Protein AF-A0A369XIY4-F1 (afdb_monomer_lite)

Secondary structure (DSSP, 8-state):
--PPPP-THHHHHHHHHHHHHHHTT-------S-TTSPSSHHHHHHHHHHHHHHSTT-TT---GGG-EEEE-SBTTTB---SS-HHHHHHHHHHHHHHHH-GGGGGSTTHHHHHHHHHT-GGGGGG--HHHHHHHHHHHHSSS-HHHHHHHHHHHHHH-B-TTT-SBGGG-B-HHHHHHHHHHHHTTPEEEE----

Structure (mmCIF, N/CA/C/O backbone):
data_AF-A0A369XIY4-F1
#
_entry.id   AF-A0A369XIY4-F1
#
loop_
_atom_site.group_PDB
_atom_site.id
_atom_site.type_symbol
_atom_site.label_atom_id
_atom_site.label_alt_id
_atom_site.label_comp_id
_atom_site.label_asym_id
_atom_site.label_entity_id
_atom_site.label_seq_id
_atom_site.pdbx_PDB_ins_code
_atom_site.Cartn_x
_atom_site.Cartn_y
_atom_site.Cartn_z
_atom_site.occupancy
_atom_site.B_iso_or_equiv
_atom_site.auth_seq_id
_atom_site.auth_comp_id
_atom_site.auth_asym_id
_atom_site.auth_atom_id
_atom_site.pdbx_PDB_model_num
ATOM 1 N N . MET A 1 1 ? -27.327 -42.604 75.141 1.00 41.38 1 MET A N 1
ATOM 2 C CA . MET A 1 1 ? -27.795 -41.900 73.929 1.00 41.38 1 MET A CA 1
ATOM 3 C C . MET A 1 1 ? -26.959 -40.640 73.769 1.00 41.38 1 MET A C 1
ATOM 5 O O . MET A 1 1 ? -27.228 -39.649 74.428 1.00 41.38 1 MET A O 1
ATOM 9 N N . THR A 1 2 ? -25.880 -40.710 72.995 1.00 39.28 2 THR A N 1
ATOM 10 C CA . THR A 1 2 ? -24.958 -39.591 72.744 1.00 39.28 2 THR A CA 1
ATOM 11 C C . THR A 1 2 ? -25.175 -39.112 71.313 1.00 39.28 2 THR A C 1
ATOM 13 O O . THR A 1 2 ? -24.780 -39.796 70.373 1.00 39.28 2 THR A O 1
ATOM 16 N N . GLY A 1 3 ? -25.871 -37.986 71.152 1.00 40.50 3 GLY A N 1
ATOM 17 C CA . GLY A 1 3 ? -26.089 -37.346 69.856 1.00 40.50 3 GLY A CA 1
ATOM 18 C C . GLY A 1 3 ? -24.909 -36.447 69.501 1.00 40.50 3 GLY A C 1
ATOM 19 O O . GLY A 1 3 ? -24.601 -35.512 70.235 1.00 40.50 3 GLY A O 1
ATOM 20 N N . THR A 1 4 ? -24.244 -36.741 68.391 1.00 48.31 4 THR A N 1
ATOM 21 C CA . THR A 1 4 ? -23.211 -35.903 67.779 1.00 48.31 4 THR A CA 1
ATOM 22 C C . THR A 1 4 ? -23.868 -34.884 66.847 1.00 48.31 4 THR A C 1
ATOM 24 O O . THR A 1 4 ? -24.532 -35.242 65.878 1.00 48.31 4 THR A O 1
ATOM 27 N N . THR A 1 5 ? -23.695 -33.596 67.134 1.00 50.78 5 THR A N 1
ATOM 28 C CA . THR A 1 5 ? -24.058 -32.496 66.232 1.00 50.78 5 THR A CA 1
ATOM 29 C C . THR A 1 5 ? -23.025 -32.381 65.103 1.00 50.78 5 THR A C 1
ATOM 31 O O . THR A 1 5 ? -21.823 -32.363 65.382 1.00 50.78 5 THR A O 1
ATOM 34 N N . PRO A 1 6 ? -23.434 -32.291 63.824 1.00 46.88 6 PRO A N 1
ATOM 35 C CA . PRO A 1 6 ? -22.487 -32.119 62.732 1.00 46.88 6 PRO A CA 1
ATOM 36 C C . PRO A 1 6 ? -21.958 -30.678 62.703 1.00 46.88 6 PRO A C 1
ATOM 38 O O . PRO A 1 6 ? -22.706 -29.705 62.793 1.00 46.88 6 PRO A O 1
ATOM 41 N N . SER A 1 7 ? -20.636 -30.554 62.581 1.00 54.47 7 SER A N 1
ATOM 42 C CA . SER A 1 7 ? -19.923 -29.283 62.459 1.00 54.47 7 SER A CA 1
ATOM 43 C C . SER A 1 7 ? -20.251 -28.609 61.125 1.00 54.47 7 SER A C 1
ATOM 45 O O . SER A 1 7 ? -19.812 -29.049 60.062 1.00 54.47 7 SER A O 1
ATOM 47 N N . PHE A 1 8 ? -20.983 -27.497 61.189 1.00 54.75 8 PHE A N 1
ATOM 48 C CA . PHE A 1 8 ? -21.315 -26.641 60.046 1.00 54.75 8 PHE A CA 1
ATOM 49 C C . PHE A 1 8 ? -20.087 -25.992 59.370 1.00 54.75 8 PHE A C 1
ATOM 51 O O . PHE A 1 8 ? -20.221 -25.423 58.292 1.00 54.75 8 PHE A O 1
ATOM 58 N N . SER A 1 9 ? -18.881 -26.063 59.951 1.00 59.25 9 SER A N 1
ATOM 59 C CA . SER A 1 9 ? -17.737 -25.258 59.488 1.00 59.25 9 SER A CA 1
ATOM 60 C C . SER A 1 9 ? -17.044 -25.789 58.229 1.00 59.25 9 SER A C 1
ATOM 62 O O . SER A 1 9 ? -16.425 -25.012 57.499 1.00 59.25 9 SER A O 1
ATOM 64 N N . ALA A 1 10 ? -17.155 -27.088 57.939 1.00 55.31 10 ALA A N 1
ATOM 65 C CA . ALA A 1 10 ? -16.521 -27.688 56.765 1.00 55.31 10 ALA A CA 1
ATOM 66 C C . ALA A 1 10 ? -17.257 -27.324 55.465 1.00 55.31 10 ALA A C 1
ATOM 68 O O . ALA A 1 10 ? -16.619 -27.042 54.452 1.00 55.31 10 ALA A O 1
ATOM 69 N N . PHE A 1 11 ? -18.591 -27.252 55.513 1.00 55.09 11 PHE A N 1
ATOM 70 C CA . PHE A 1 11 ? -19.427 -26.968 54.345 1.00 55.09 11 PHE A CA 1
ATOM 71 C C . PHE A 1 11 ? -19.299 -25.504 53.894 1.00 55.09 11 PHE A C 1
ATOM 73 O O . PHE A 1 11 ? -19.155 -25.225 52.706 1.00 55.09 11 PHE A O 1
ATOM 80 N N . THR A 1 12 ? -19.236 -24.567 54.846 1.00 55.94 12 THR A N 1
ATOM 81 C CA . THR A 1 12 ? -19.049 -23.133 54.567 1.00 55.94 12 THR A CA 1
ATOM 82 C C . THR A 1 12 ? -17.656 -22.825 54.015 1.00 55.94 12 THR A C 1
ATOM 84 O O . THR A 1 12 ? -17.509 -21.964 53.151 1.00 55.94 12 THR A O 1
ATOM 87 N N . ARG A 1 13 ? -16.626 -23.556 54.467 1.00 55.31 13 ARG A N 1
ATOM 88 C CA . ARG A 1 13 ? -15.256 -23.434 53.940 1.00 55.31 13 ARG A CA 1
ATOM 89 C C . ARG A 1 13 ? -15.138 -23.975 52.516 1.00 55.31 13 ARG A C 1
ATOM 91 O O . ARG A 1 13 ? -14.434 -23.375 51.711 1.00 55.31 13 ARG A O 1
ATOM 98 N N . PHE A 1 14 ? -15.849 -25.056 52.196 1.00 55.34 14 PHE A N 1
ATOM 99 C CA . PHE A 1 14 ? -15.864 -25.625 50.847 1.00 55.34 14 PHE A CA 1
ATOM 100 C C . PHE A 1 14 ? -16.571 -24.695 49.849 1.00 55.34 14 PHE A C 1
ATOM 102 O O . PHE A 1 14 ? -16.030 -24.433 48.778 1.00 55.34 14 PHE A O 1
ATOM 109 N N . LEU A 1 15 ? -17.713 -24.110 50.243 1.00 57.31 15 LEU A N 1
ATOM 110 C CA . LEU A 1 15 ? -18.455 -23.144 49.421 1.00 57.31 15 LEU A CA 1
ATOM 111 C C . LEU A 1 15 ? -17.646 -21.864 49.135 1.00 57.31 15 LEU A C 1
ATOM 113 O O . LEU A 1 15 ? -17.650 -21.361 48.010 1.00 57.31 15 LEU A O 1
ATOM 117 N N . ALA A 1 16 ? -16.924 -21.354 50.140 1.00 57.25 16 ALA A N 1
ATOM 118 C CA . ALA A 1 16 ? -16.075 -20.171 49.996 1.00 57.25 16 ALA A CA 1
ATOM 119 C C . ALA A 1 16 ? -14.879 -20.419 49.058 1.00 57.25 16 ALA A C 1
ATOM 121 O O . ALA A 1 16 ? -14.536 -19.548 48.259 1.00 57.25 16 ALA A O 1
ATOM 122 N N . LEU A 1 17 ? -14.279 -21.615 49.101 1.00 55.56 17 LEU A N 1
ATOM 123 C CA . LEU A 1 17 ? -13.161 -21.979 48.226 1.00 55.56 17 LEU A CA 1
ATOM 124 C C . LEU A 1 17 ? -13.604 -22.129 46.760 1.00 55.56 17 LEU A C 1
ATOM 126 O O . LEU A 1 17 ? -12.903 -21.671 45.860 1.00 55.56 17 LEU A O 1
ATOM 130 N N . THR A 1 18 ? -14.793 -22.691 46.510 1.00 57.91 18 THR A N 1
ATOM 131 C CA . THR A 1 18 ? -15.372 -22.769 45.156 1.00 57.91 18 THR A CA 1
ATOM 132 C C . THR A 1 18 ? -15.752 -21.401 44.588 1.00 57.91 18 THR A C 1
ATOM 134 O O . THR A 1 18 ? -15.568 -21.173 43.395 1.00 57.91 18 THR A O 1
ATOM 137 N N . ALA A 1 19 ? -16.215 -20.463 45.422 1.00 57.31 19 ALA A N 1
ATOM 138 C CA . ALA A 1 19 ? -16.511 -19.097 44.986 1.00 57.31 19 ALA A CA 1
ATOM 139 C C . ALA A 1 19 ? -15.233 -18.320 44.609 1.00 57.31 19 ALA A C 1
ATOM 141 O O . ALA A 1 19 ? -15.208 -17.638 43.587 1.00 57.31 19 ALA A O 1
ATOM 142 N N . LEU A 1 20 ? -14.146 -18.481 45.375 1.00 55.72 20 LEU A N 1
ATOM 143 C CA . LEU A 1 20 ? -12.837 -17.879 45.078 1.00 55.72 20 LEU A CA 1
ATOM 144 C C . LEU A 1 20 ? -12.186 -18.453 43.806 1.00 55.72 20 LEU A C 1
ATOM 146 O O . LEU A 1 20 ? -11.570 -17.707 43.049 1.00 55.72 20 LEU A O 1
ATOM 150 N N . LEU A 1 21 ? -12.366 -19.748 43.529 1.00 55.91 21 LEU A N 1
ATOM 151 C CA . LEU A 1 21 ? -11.886 -20.382 42.293 1.00 55.91 21 LEU A CA 1
ATOM 152 C C . LEU A 1 21 ? -12.704 -19.969 41.056 1.00 55.91 21 LEU A C 1
ATOM 154 O O . LEU A 1 21 ? -12.131 -19.810 39.982 1.00 55.91 21 LEU A O 1
ATOM 158 N N . ALA A 1 22 ? -14.013 -19.730 41.197 1.00 54.44 22 ALA A N 1
ATOM 159 C CA . ALA A 1 22 ? -14.866 -19.256 40.100 1.00 54.44 22 ALA A CA 1
ATOM 160 C C . ALA A 1 22 ? -14.612 -17.779 39.728 1.00 54.44 22 ALA A C 1
ATOM 162 O O . ALA A 1 22 ? -14.715 -17.406 38.559 1.00 54.44 22 ALA A O 1
ATOM 163 N N . LEU A 1 23 ? -14.227 -16.947 40.703 1.00 54.59 23 LEU A N 1
ATOM 164 C CA . LEU A 1 23 ? -13.844 -15.544 40.488 1.00 54.59 23 LEU A CA 1
ATOM 165 C C . LEU A 1 23 ? -12.431 -15.384 39.894 1.00 54.59 23 LEU A C 1
ATOM 167 O O . LEU A 1 23 ? -12.150 -14.370 39.262 1.00 54.59 23 LEU A O 1
ATOM 171 N N . GLY A 1 24 ? -11.551 -16.380 40.047 1.00 49.00 24 GLY A N 1
ATOM 172 C CA . GLY A 1 24 ? -10.171 -16.339 39.544 1.00 49.00 24 GLY A CA 1
ATOM 173 C C . GLY A 1 24 ? -9.995 -16.664 38.054 1.00 49.00 24 GLY A C 1
ATOM 174 O O . GLY A 1 24 ? -8.911 -16.452 37.518 1.00 49.00 24 GLY A O 1
ATOM 175 N N . MET A 1 25 ? -11.029 -17.167 37.368 1.00 50.75 25 MET A N 1
ATOM 176 C CA . MET A 1 25 ? -10.925 -17.627 35.970 1.00 50.75 25 MET A CA 1
ATOM 177 C C . MET A 1 25 ? -11.308 -16.585 34.905 1.00 50.75 25 MET A C 1
ATOM 179 O O . MET A 1 25 ? -11.242 -16.888 33.718 1.00 50.75 25 MET A O 1
ATOM 183 N N . HIS A 1 26 ? -11.662 -15.357 35.298 1.00 46.19 26 HIS A N 1
ATOM 184 C CA . HIS A 1 26 ? -12.058 -14.290 34.363 1.00 46.19 26 HIS A CA 1
ATOM 185 C C . HIS A 1 26 ? -11.069 -13.121 34.295 1.00 46.19 26 HIS A C 1
ATOM 187 O O . HIS A 1 26 ? -11.421 -12.034 33.847 1.00 46.19 26 HIS A O 1
ATOM 193 N N . ALA A 1 27 ? -9.805 -13.332 34.663 1.00 46.94 27 ALA A N 1
ATOM 194 C CA . ALA A 1 27 ? -8.742 -12.518 34.092 1.00 46.94 27 ALA A CA 1
ATOM 195 C C . ALA A 1 27 ? -8.449 -13.072 32.691 1.00 46.94 27 ALA A C 1
ATOM 197 O O . ALA A 1 27 ? -7.484 -13.811 32.494 1.00 46.94 27 ALA A O 1
ATOM 198 N N . GLN A 1 28 ? -9.305 -12.763 31.707 1.00 47.34 28 GLN A N 1
ATOM 199 C CA . GLN A 1 28 ? -8.837 -12.809 30.326 1.00 47.34 28 GLN A CA 1
ATOM 200 C C . GLN A 1 28 ? -7.665 -11.835 30.284 1.00 47.34 28 GLN A C 1
ATOM 202 O O . GLN A 1 28 ? -7.864 -10.628 30.399 1.00 47.34 28 GLN A O 1
ATOM 207 N N . ALA A 1 29 ? -6.441 -12.353 30.195 1.00 48.19 29 ALA A N 1
ATOM 208 C CA . ALA A 1 29 ? -5.327 -11.550 29.738 1.00 48.19 29 ALA A CA 1
ATOM 209 C C . ALA A 1 29 ? -5.774 -11.005 28.383 1.00 48.19 29 ALA A C 1
ATOM 211 O O . ALA A 1 29 ? -5.845 -11.757 27.409 1.00 48.19 29 ALA A O 1
ATOM 212 N N . GLN A 1 30 ? -6.208 -9.745 28.357 1.00 58.50 30 GLN A N 1
ATOM 213 C CA . GLN A 1 30 ? -6.509 -9.067 27.116 1.00 58.50 30 GLN A CA 1
ATOM 214 C C . GLN A 1 30 ? -5.176 -9.036 26.390 1.00 58.50 30 GLN A C 1
ATOM 216 O O . GLN A 1 30 ? -4.254 -8.331 26.796 1.00 58.50 30 GLN A O 1
ATOM 221 N N . THR A 1 31 ? -5.036 -9.926 25.410 1.00 82.62 31 THR A N 1
ATOM 222 C CA . THR A 1 31 ? -3.875 -9.959 24.534 1.00 82.62 31 THR A CA 1
ATOM 223 C C . THR A 1 31 ? -3.687 -8.543 24.024 1.00 82.62 31 THR A C 1
ATOM 225 O O . THR A 1 31 ? -4.655 -7.968 23.521 1.00 82.62 31 THR A O 1
ATOM 228 N N . ASP A 1 32 ? -2.491 -7.982 24.222 1.00 91.81 32 ASP A N 1
ATOM 229 C CA . ASP A 1 32 ? -2.150 -6.650 23.729 1.00 91.81 32 ASP A CA 1
ATOM 230 C C . ASP A 1 32 ? -2.627 -6.541 22.272 1.00 91.81 32 ASP A C 1
ATOM 232 O O . ASP A 1 32 ? -2.196 -7.350 21.445 1.00 91.81 32 ASP A O 1
ATOM 236 N N . PRO A 1 33 ? -3.570 -5.633 21.954 1.00 94.81 33 PRO A N 1
ATOM 237 C CA . PRO A 1 33 ? -4.140 -5.560 20.616 1.00 94.81 33 PRO A CA 1
ATOM 238 C C . PRO A 1 33 ? -3.129 -5.079 19.570 1.00 94.81 33 PRO A C 1
ATOM 240 O O . PRO A 1 33 ? -3.377 -5.264 18.379 1.00 94.81 33 PRO A O 1
ATOM 243 N N . LEU A 1 34 ? -2.021 -4.457 19.997 1.00 98.12 34 LEU A N 1
ATOM 244 C CA . LEU A 1 34 ? -1.008 -3.827 19.146 1.00 98.12 34 LEU A CA 1
ATOM 245 C C . LEU A 1 34 ? 0.418 -4.198 19.615 1.00 98.12 34 LEU A C 1
ATOM 247 O O . LEU A 1 34 ? 1.180 -3.318 20.029 1.00 98.12 34 LEU A O 1
ATOM 251 N N . PRO A 1 35 ? 0.799 -5.488 19.583 1.00 97.50 35 PRO A N 1
ATOM 252 C CA . PRO A 1 35 ? 2.022 -5.975 20.223 1.00 97.50 35 PRO A CA 1
ATOM 253 C C . PRO A 1 35 ? 3.320 -5.502 19.551 1.00 97.50 35 PRO A C 1
ATOM 255 O O . PRO A 1 35 ? 4.361 -5.476 20.205 1.00 97.50 35 PRO A O 1
ATOM 258 N N . SER A 1 36 ? 3.288 -5.106 18.274 1.00 98.31 36 SER A N 1
ATOM 259 C CA . SER A 1 36 ? 4.456 -4.550 17.573 1.00 98.31 36 SER A CA 1
ATOM 260 C C . SER A 1 36 ? 4.554 -3.025 17.680 1.00 98.31 36 SER A C 1
ATOM 262 O O . SER A 1 36 ? 5.472 -2.425 17.117 1.00 98.31 36 SER A O 1
ATOM 264 N N . TRP A 1 37 ? 3.627 -2.373 18.390 1.00 98.25 37 TRP A N 1
ATOM 265 C CA . TRP A 1 37 ? 3.715 -0.951 18.706 1.00 98.25 37 TRP A CA 1
ATOM 266 C C . TRP A 1 37 ? 4.438 -0.747 20.036 1.00 98.25 37 TRP A C 1
ATOM 268 O O . TRP A 1 37 ? 4.049 -1.310 21.061 1.00 98.25 37 TRP A O 1
ATOM 278 N N . ASN A 1 38 ? 5.450 0.124 20.029 1.00 98.00 38 ASN A N 1
ATOM 279 C CA . ASN A 1 38 ? 6.073 0.594 21.263 1.00 98.00 38 ASN A CA 1
ATOM 280 C C . ASN A 1 38 ? 5.034 1.285 22.151 1.00 98.00 38 ASN A C 1
ATOM 282 O O . ASN A 1 38 ? 4.172 2.024 21.659 1.00 98.00 38 ASN A O 1
ATOM 286 N N . ASP A 1 39 ? 5.172 1.110 23.461 1.00 97.12 39 ASP A N 1
ATOM 287 C CA . ASP A 1 39 ? 4.364 1.852 24.418 1.00 97.12 39 ASP A CA 1
ATOM 288 C C . ASP A 1 39 ? 4.665 3.350 24.289 1.00 97.12 39 ASP A C 1
ATOM 290 O O . ASP A 1 39 ? 5.815 3.795 24.344 1.00 97.12 39 ASP A O 1
ATOM 294 N N . GLY A 1 40 ? 3.618 4.138 24.057 1.00 97.62 40 GLY A N 1
ATOM 295 C CA . GLY A 1 40 ? 3.755 5.562 23.802 1.00 97.62 40 GLY A CA 1
ATOM 296 C C . GLY A 1 40 ? 2.473 6.210 23.281 1.00 97.62 40 GLY A C 1
ATOM 297 O O . GLY A 1 40 ? 1.450 5.537 23.116 1.00 97.62 40 GLY A O 1
ATOM 298 N N . PRO A 1 41 ? 2.522 7.523 22.991 1.00 98.44 41 PRO A N 1
ATOM 299 C CA . PRO A 1 41 ? 1.333 8.307 22.664 1.00 98.44 41 PRO A CA 1
ATOM 300 C C . PRO A 1 41 ? 0.535 7.766 21.473 1.00 98.44 41 PRO A C 1
ATOM 302 O O . PRO A 1 41 ? -0.689 7.802 21.500 1.00 98.44 41 PRO A O 1
ATOM 305 N N . ALA A 1 42 ? 1.208 7.228 20.449 1.00 98.25 42 ALA A N 1
ATOM 306 C CA . ALA A 1 42 ? 0.541 6.711 19.254 1.00 98.25 42 ALA A CA 1
ATOM 307 C C . ALA A 1 42 ? -0.280 5.440 19.538 1.00 98.25 42 ALA A C 1
ATOM 309 O O . ALA A 1 42 ? -1.467 5.399 19.221 1.00 98.25 42 ALA A O 1
ATOM 310 N N . LYS A 1 43 ? 0.320 4.433 20.193 1.00 98.44 43 LYS A N 1
ATOM 311 C CA . LYS A 1 43 ? -0.376 3.196 20.591 1.00 98.44 43 LYS A CA 1
ATOM 312 C C . LYS A 1 43 ? -1.574 3.510 21.487 1.00 98.44 43 LYS A C 1
ATOM 314 O O . LYS A 1 43 ? -2.675 3.023 21.239 1.00 98.44 43 LYS A O 1
ATOM 319 N N . GLN A 1 44 ? -1.372 4.383 22.476 1.00 98.44 44 GLN A N 1
ATOM 320 C CA . GLN A 1 44 ? -2.430 4.790 23.396 1.00 98.44 44 GLN A CA 1
ATOM 321 C C . GLN A 1 44 ? -3.567 5.521 22.676 1.00 98.44 44 GLN A C 1
ATOM 323 O O . GLN A 1 44 ? -4.729 5.239 22.946 1.00 98.44 44 GLN A O 1
ATOM 328 N N . ALA A 1 45 ? -3.254 6.420 21.739 1.00 98.62 45 ALA A N 1
ATOM 329 C CA . ALA A 1 45 ? -4.268 7.132 20.967 1.00 98.62 45 ALA A CA 1
ATOM 330 C C . ALA A 1 45 ? -5.138 6.177 20.137 1.00 98.62 45 ALA A C 1
ATOM 332 O O . ALA A 1 45 ? -6.354 6.348 20.108 1.00 98.62 45 ALA A O 1
ATOM 333 N N . ILE A 1 46 ? -4.542 5.155 19.512 1.00 98.56 46 ILE A N 1
ATOM 334 C CA . ILE A 1 46 ? -5.288 4.150 18.740 1.00 98.56 46 ILE A CA 1
ATOM 335 C C . ILE A 1 46 ? -6.225 3.356 19.657 1.00 98.56 46 ILE A C 1
ATOM 337 O O . ILE A 1 46 ? -7.413 3.244 19.362 1.00 98.56 46 ILE A O 1
ATOM 341 N N . ILE A 1 47 ? -5.709 2.833 20.774 1.00 98.44 47 ILE A N 1
ATOM 342 C CA . ILE A 1 47 ? -6.498 2.033 21.724 1.00 98.44 47 ILE A CA 1
ATOM 343 C C . ILE A 1 47 ? -7.636 2.870 22.314 1.00 98.44 47 ILE A C 1
ATOM 345 O O . ILE A 1 47 ? -8.796 2.478 22.217 1.00 98.44 47 ILE A O 1
ATOM 349 N N . THR A 1 48 ? -7.330 4.060 22.836 1.00 98.44 48 THR A N 1
ATOM 350 C CA . THR A 1 48 ? -8.336 4.952 23.425 1.00 98.44 48 THR A CA 1
ATOM 351 C C . THR A 1 48 ? -9.393 5.367 22.407 1.00 98.44 48 THR A C 1
ATOM 353 O O . THR A 1 48 ? -10.575 5.348 22.732 1.00 98.44 48 THR A O 1
ATOM 356 N N . PHE A 1 49 ? -9.013 5.688 21.167 1.00 98.56 49 PHE A N 1
ATOM 357 C CA . PHE A 1 49 ? -9.983 6.019 20.122 1.00 98.56 49 PHE A CA 1
ATOM 358 C C . PHE A 1 49 ? -10.956 4.863 19.866 1.00 98.56 49 PHE A C 1
ATOM 360 O O . PHE A 1 49 ? -12.169 5.072 19.788 1.00 98.56 49 PHE A O 1
ATOM 367 N N . VAL A 1 50 ? -10.444 3.635 19.759 1.00 98.50 50 VAL A N 1
ATOM 368 C CA . VAL A 1 50 ? -11.285 2.454 19.550 1.00 98.50 50 VAL A CA 1
ATOM 369 C C . VAL A 1 50 ? -12.196 2.226 20.753 1.00 98.50 50 VAL A C 1
ATOM 371 O O . VAL A 1 50 ? -13.399 2.097 20.561 1.00 98.50 50 VAL A O 1
ATOM 374 N N . GLU A 1 51 ? -11.677 2.257 21.978 1.00 98.06 51 GLU A N 1
ATOM 375 C CA . GLU A 1 51 ? -12.477 2.088 23.199 1.00 98.06 51 GLU A CA 1
ATOM 376 C C . GLU A 1 51 ? -13.585 3.144 23.325 1.00 98.06 51 GLU A C 1
ATOM 378 O O . GLU A 1 51 ? -14.749 2.807 23.553 1.00 98.06 51 GLU A O 1
ATOM 383 N N . GLU A 1 52 ? -13.260 4.423 23.127 1.00 98.50 52 GLU A N 1
ATOM 384 C CA . GLU A 1 52 ? -14.216 5.529 23.240 1.00 98.50 52 GLU A CA 1
ATOM 385 C C . GLU A 1 52 ? -15.337 5.444 22.198 1.00 98.50 52 GLU A C 1
ATOM 387 O O . GLU A 1 52 ? -16.477 5.813 22.486 1.00 98.50 52 GLU A O 1
ATOM 392 N N . THR A 1 53 ? -15.033 4.963 20.995 1.00 98.69 53 THR A N 1
ATOM 393 C CA . THR A 1 53 ? -15.998 4.882 19.888 1.00 98.69 53 THR A CA 1
ATOM 394 C C . THR A 1 53 ? -16.784 3.574 19.867 1.00 98.69 53 THR A C 1
ATOM 396 O O . THR A 1 53 ? -17.826 3.499 19.210 1.00 98.69 53 THR A O 1
ATOM 399 N N . THR A 1 54 ? -16.342 2.542 20.590 1.00 98.38 54 THR A N 1
ATOM 400 C CA . THR A 1 54 ? -16.997 1.225 20.588 1.00 98.38 54 THR A CA 1
ATOM 401 C C . THR A 1 54 ? -17.734 0.907 21.887 1.00 98.38 54 THR A C 1
ATOM 403 O O . THR A 1 54 ? -18.656 0.088 21.855 1.00 98.38 54 THR A O 1
ATOM 406 N N . THR A 1 55 ? -17.405 1.579 22.996 1.00 98.12 55 THR A N 1
ATOM 407 C CA . THR A 1 55 ? -18.032 1.355 24.308 1.00 98.12 55 THR A CA 1
ATOM 408 C C . THR A 1 55 ? -19.448 1.924 24.361 1.00 98.12 55 THR A C 1
ATOM 410 O O . THR A 1 55 ? -19.662 3.127 24.206 1.00 98.12 55 THR A O 1
ATOM 413 N N . GLN A 1 56 ? -20.438 1.065 24.619 1.00 95.75 56 GLN A N 1
ATOM 414 C CA . GLN A 1 56 ? -21.828 1.494 24.789 1.00 95.75 56 GLN A CA 1
ATOM 415 C C . GLN A 1 56 ? -21.960 2.491 25.949 1.00 95.75 56 GLN A C 1
ATOM 417 O O . GLN A 1 56 ? -21.398 2.290 27.021 1.00 95.75 56 GLN A O 1
ATOM 422 N N . GLY A 1 57 ? -22.713 3.571 25.730 1.00 96.44 57 GLY A N 1
ATOM 423 C CA . GLY A 1 57 ? -22.881 4.647 26.712 1.00 96.44 57 GLY A CA 1
ATOM 424 C C . GLY A 1 57 ? -21.747 5.678 26.727 1.00 96.44 57 GLY A C 1
ATOM 425 O O . GLY A 1 57 ? -21.888 6.705 27.388 1.00 96.44 57 GLY A O 1
ATOM 426 N N . SER A 1 58 ? -20.661 5.463 25.974 1.00 97.94 58 SER A N 1
ATOM 427 C CA . SER A 1 58 ? -19.663 6.508 25.739 1.00 97.94 58 SER A CA 1
ATOM 428 C C . SER A 1 58 ? -20.301 7.697 25.004 1.00 97.94 58 SER A C 1
ATOM 430 O O . SER A 1 58 ? -21.024 7.485 24.027 1.00 97.94 58 SER A O 1
ATOM 432 N N . PRO A 1 59 ? -19.993 8.953 25.383 1.00 97.88 59 PRO A N 1
ATOM 433 C CA . PRO A 1 59 ? -20.447 10.130 24.639 1.00 97.88 59 PRO A CA 1
ATOM 434 C C . PRO A 1 59 ? -19.861 10.208 23.219 1.00 97.88 59 PRO A C 1
ATOM 436 O O . PRO A 1 59 ? -20.346 10.985 22.403 1.00 97.88 59 PRO A O 1
ATOM 439 N N . LYS A 1 60 ? -18.822 9.416 22.923 1.00 98.31 60 LYS A N 1
ATOM 440 C CA . LYS A 1 60 ? -18.173 9.307 21.608 1.00 98.31 60 LYS A CA 1
ATOM 441 C C . LYS A 1 60 ? -18.572 8.036 20.852 1.00 98.31 60 LYS A C 1
ATOM 443 O O . LYS A 1 60 ? -17.970 7.738 19.824 1.00 98.31 60 LYS A O 1
ATOM 448 N N . PHE A 1 61 ? -19.539 7.267 21.360 1.00 98.62 61 PHE A N 1
ATOM 449 C CA . PHE A 1 61 ? -19.949 6.006 20.748 1.00 98.62 61 PHE A CA 1
ATOM 450 C C . PHE A 1 61 ? -20.375 6.205 19.288 1.00 98.62 61 PHE A C 1
ATOM 452 O O . PHE A 1 61 ? -21.229 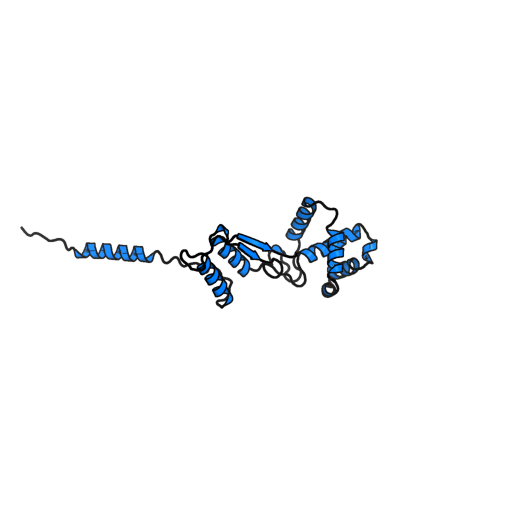7.036 18.986 1.00 98.62 61 PHE A O 1
ATOM 459 N N . VAL A 1 62 ? -19.816 5.384 18.400 1.00 98.62 62 VAL A N 1
ATOM 460 C CA . VAL A 1 62 ? -20.154 5.338 16.976 1.00 98.62 62 VAL A CA 1
ATOM 461 C C . VAL A 1 62 ? -20.838 3.998 16.695 1.00 98.62 62 VAL A C 1
ATOM 463 O O . VAL A 1 62 ? -20.274 2.944 17.028 1.00 98.62 62 VAL A O 1
ATOM 466 N N . PRO A 1 63 ? -22.038 3.971 16.087 1.00 98.12 63 PRO A N 1
ATOM 467 C CA . PRO A 1 63 ? -22.693 2.715 15.747 1.00 98.12 63 PRO A CA 1
ATOM 468 C C . PRO A 1 63 ? -21.866 1.942 14.703 1.00 98.12 63 PRO A C 1
ATOM 470 O O . PRO A 1 63 ? -21.275 2.558 13.817 1.00 98.12 63 PRO A O 1
ATOM 473 N N . PRO A 1 64 ? -21.836 0.593 14.737 1.00 98.25 64 PRO A N 1
ATOM 474 C CA . PRO A 1 64 ? -21.000 -0.209 13.834 1.00 98.25 64 PRO A CA 1
ATOM 475 C C . PRO A 1 64 ? -21.135 0.125 12.340 1.00 98.25 64 PRO A C 1
ATOM 477 O O . PRO A 1 64 ? -20.162 0.037 11.598 1.00 98.25 64 PRO A O 1
ATOM 480 N N . ALA A 1 65 ? -22.323 0.538 11.886 1.00 98.25 65 ALA A N 1
ATOM 481 C CA . ALA A 1 65 ? -22.561 0.896 10.487 1.00 98.25 65 ALA A CA 1
ATOM 482 C C . ALA A 1 65 ? -21.738 2.110 10.007 1.00 98.25 65 ALA A C 1
ATOM 484 O O . ALA A 1 65 ? -21.423 2.181 8.818 1.00 98.25 65 ALA A O 1
ATOM 485 N N . GLU A 1 66 ? -21.371 3.010 10.924 1.00 98.50 66 GLU A N 1
ATOM 486 C CA . GLU A 1 66 ? -20.662 4.273 10.673 1.00 98.50 66 GLU A CA 1
ATOM 487 C C . GLU A 1 66 ? -19.155 4.185 10.971 1.00 98.50 66 GLU A C 1
ATOM 489 O O . GLU A 1 66 ? -18.409 5.126 10.707 1.00 98.50 66 GLU A O 1
ATOM 494 N N . ARG A 1 67 ? -18.673 3.048 11.488 1.00 98.69 67 ARG A N 1
ATOM 495 C CA . ARG A 1 67 ? -17.254 2.830 11.802 1.00 98.69 67 ARG A CA 1
ATOM 496 C C . ARG A 1 67 ? -16.456 2.582 10.524 1.00 98.69 67 ARG A C 1
ATOM 498 O O . ARG A 1 67 ? -16.238 1.440 10.120 1.00 98.69 67 ARG A O 1
ATOM 505 N N . ILE A 1 68 ? -16.035 3.655 9.868 1.00 98.62 68 ILE A N 1
ATOM 506 C CA . ILE A 1 68 ? -15.219 3.622 8.651 1.00 98.62 68 ILE A CA 1
ATOM 507 C C . ILE A 1 68 ? -13.811 4.121 8.980 1.00 98.62 68 ILE A C 1
ATOM 509 O O . ILE A 1 68 ? -13.654 5.212 9.517 1.00 98.62 68 ILE A O 1
ATOM 513 N N . ALA A 1 69 ? -12.792 3.331 8.643 1.00 98.50 69 ALA A N 1
ATOM 514 C CA . ALA A 1 69 ? -11.389 3.724 8.747 1.00 98.50 69 ALA A CA 1
ATOM 515 C C . ALA A 1 69 ? -10.729 3.633 7.367 1.00 98.50 69 ALA A C 1
ATOM 517 O O . ALA A 1 69 ? -10.802 2.593 6.711 1.00 98.50 69 ALA A O 1
ATOM 518 N N . THR A 1 70 ? -10.098 4.715 6.920 1.00 98.44 70 THR A N 1
ATOM 519 C CA . THR A 1 70 ? -9.423 4.800 5.618 1.00 98.44 70 THR A CA 1
ATOM 520 C C . THR A 1 70 ? -7.913 4.812 5.800 1.00 98.44 70 THR A C 1
ATOM 522 O O . THR A 1 70 ? -7.407 5.521 6.668 1.00 98.44 70 THR A O 1
ATOM 525 N N . PHE A 1 71 ? -7.204 4.068 4.959 1.00 98.50 71 PHE A N 1
ATOM 526 C CA . PHE A 1 71 ? -5.749 3.962 4.957 1.00 98.50 71 PHE A CA 1
ATOM 527 C C . PHE A 1 71 ? -5.225 4.248 3.558 1.00 98.50 71 PHE A C 1
ATOM 529 O O . PHE A 1 71 ? -5.752 3.712 2.585 1.00 98.50 71 PHE A O 1
ATOM 536 N N . ASP A 1 72 ? -4.168 5.043 3.461 1.00 97.94 72 ASP A N 1
ATOM 537 C CA . ASP A 1 72 ? -3.318 4.990 2.276 1.00 97.94 72 ASP A CA 1
ATOM 538 C C . ASP A 1 72 ? -2.564 3.643 2.240 1.00 97.94 72 ASP A C 1
ATOM 540 O O . ASP A 1 72 ? -2.510 2.932 3.248 1.00 97.94 72 ASP A O 1
ATOM 544 N N . GLN A 1 73 ? -2.011 3.259 1.091 1.00 95.25 73 GLN A N 1
ATOM 545 C CA . GLN A 1 73 ? -1.247 2.024 0.923 1.00 95.25 73 GLN A CA 1
ATOM 546 C C . GLN A 1 73 ? 0.259 2.295 0.935 1.00 95.25 73 GLN A C 1
ATOM 548 O O . GLN A 1 73 ? 0.960 1.829 1.841 1.00 95.25 73 GLN A O 1
ATOM 553 N N . ASP A 1 74 ? 0.755 3.012 -0.072 1.00 95.06 74 ASP A N 1
ATOM 554 C CA . ASP A 1 74 ? 2.165 3.367 -0.221 1.00 95.06 74 ASP A CA 1
ATOM 555 C C . ASP A 1 74 ? 2.626 4.218 0.972 1.00 95.06 74 ASP A C 1
ATOM 557 O O . ASP A 1 74 ? 1.907 5.086 1.456 1.00 95.06 74 ASP A O 1
ATOM 561 N N . GLY A 1 75 ? 3.756 3.855 1.585 1.00 95.19 75 GLY A N 1
ATOM 562 C CA . GLY A 1 75 ? 4.300 4.561 2.752 1.00 95.19 75 GLY A CA 1
ATOM 563 C C . GLY A 1 75 ? 3.527 4.364 4.058 1.00 95.19 75 GLY A C 1
ATOM 564 O O . GLY A 1 75 ? 4.098 4.567 5.129 1.00 95.19 75 GLY A O 1
ATOM 565 N N . THR A 1 76 ? 2.284 3.875 3.996 1.00 97.31 76 THR A N 1
ATOM 566 C CA . THR A 1 76 ? 1.384 3.719 5.149 1.00 97.31 76 THR A CA 1
ATOM 567 C C . THR A 1 76 ? 1.157 2.266 5.555 1.00 97.31 76 THR A C 1
ATOM 569 O O . THR A 1 76 ? 1.167 1.973 6.745 1.00 97.31 76 THR A O 1
ATOM 572 N N . LEU A 1 77 ? 0.971 1.336 4.615 1.00 97.25 77 LEU A N 1
ATOM 573 C CA . LEU A 1 77 ? 0.789 -0.101 4.891 1.00 97.25 77 LEU A CA 1
ATOM 574 C C . LEU A 1 77 ? 1.962 -0.952 4.402 1.00 97.25 77 LEU A C 1
ATOM 576 O O . LEU A 1 77 ? 2.195 -2.044 4.931 1.00 97.25 77 LEU A O 1
ATOM 580 N N . TRP A 1 78 ? 2.709 -0.453 3.421 1.00 95.50 78 TRP A N 1
ATOM 581 C CA . TRP A 1 78 ? 3.927 -1.076 2.914 1.00 95.50 78 TRP A CA 1
ATOM 582 C C . TRP A 1 78 ? 4.960 -0.033 2.475 1.00 95.50 78 TRP A C 1
ATOM 584 O O . TRP A 1 78 ? 4.686 1.168 2.443 1.00 95.50 78 TRP A O 1
ATOM 594 N N . VAL A 1 79 ? 6.170 -0.495 2.172 1.00 95.00 79 VAL A N 1
ATOM 595 C CA . VAL A 1 79 ? 7.287 0.372 1.785 1.00 95.00 79 VAL A CA 1
ATOM 596 C C . VAL A 1 79 ? 7.063 1.035 0.422 1.00 95.00 79 VAL A C 1
ATOM 598 O O . VAL A 1 79 ? 6.729 0.367 -0.549 1.00 95.00 79 VAL A O 1
ATOM 601 N N . GLU A 1 80 ? 7.359 2.336 0.346 1.00 92.44 80 GLU A N 1
ATOM 602 C CA . GLU A 1 80 ? 7.308 3.142 -0.887 1.00 92.44 80 GLU A CA 1
ATOM 603 C C . GLU A 1 80 ? 8.669 3.644 -1.392 1.00 92.44 80 GLU A C 1
ATOM 605 O O . GLU A 1 80 ? 8.762 4.232 -2.464 1.00 92.44 80 GLU A O 1
ATOM 610 N N . HIS A 1 81 ? 9.743 3.456 -0.624 1.00 88.44 81 HIS A N 1
ATOM 611 C CA . HIS A 1 81 ? 11.063 3.957 -0.997 1.00 88.44 81 HIS A CA 1
ATOM 612 C C . HIS A 1 81 ? 11.922 2.889 -1.688 1.00 88.44 81 HIS A C 1
ATOM 614 O O . HIS A 1 81 ? 11.972 1.751 -1.221 1.00 88.44 81 HIS A O 1
ATOM 620 N N . PRO A 1 82 ? 12.710 3.266 -2.718 1.00 82.12 82 PRO A N 1
ATOM 621 C CA . PRO A 1 82 ? 12.898 4.626 -3.244 1.00 82.12 82 PRO A CA 1
ATOM 622 C C . PRO A 1 82 ? 11.798 5.092 -4.212 1.00 82.12 82 PRO A C 1
ATOM 624 O O . PRO A 1 82 ? 11.838 6.245 -4.632 1.00 82.12 82 PRO A O 1
ATOM 627 N N . MET A 1 83 ? 10.878 4.205 -4.591 1.00 87.12 83 MET A N 1
ATOM 628 C CA . MET A 1 83 ? 9.775 4.480 -5.507 1.00 87.12 83 MET A CA 1
ATOM 629 C C . MET A 1 83 ? 8.636 3.472 -5.288 1.00 87.12 83 MET A C 1
ATOM 631 O O . MET A 1 83 ? 8.913 2.312 -4.970 1.00 87.12 83 MET A O 1
ATOM 635 N N . TYR A 1 84 ? 7.386 3.897 -5.500 1.00 88.12 84 TYR A N 1
ATOM 636 C CA . TYR A 1 84 ? 6.183 3.075 -5.320 1.00 88.12 84 TYR A CA 1
ATOM 637 C C . TYR A 1 84 ? 6.232 1.779 -6.135 1.00 88.12 84 TYR A C 1
ATOM 639 O O . TYR A 1 84 ? 6.707 1.762 -7.277 1.00 88.12 84 TYR A O 1
ATOM 647 N N . SER A 1 85 ? 5.671 0.698 -5.588 1.00 91.62 85 SER A N 1
ATOM 648 C CA . SER A 1 85 ? 5.664 -0.613 -6.255 1.00 91.62 85 SER A CA 1
ATOM 649 C C . SER A 1 85 ? 4.950 -0.572 -7.613 1.00 91.62 85 SER A C 1
ATOM 651 O O . SER A 1 85 ? 5.415 -1.200 -8.563 1.00 91.62 85 SER A O 1
ATOM 653 N N . GLN A 1 86 ? 3.870 0.211 -7.749 1.00 92.06 86 GLN A N 1
ATOM 654 C CA . GLN A 1 86 ? 3.170 0.388 -9.030 1.00 92.06 86 GLN A CA 1
ATOM 655 C C . GLN A 1 86 ? 4.064 1.048 -10.090 1.00 92.06 86 GLN A C 1
ATOM 657 O O . GLN A 1 86 ? 4.088 0.619 -11.245 1.00 92.06 86 GLN A O 1
ATOM 662 N N . VAL A 1 87 ? 4.843 2.063 -9.709 1.00 91.69 87 VAL A N 1
ATOM 663 C CA . VAL A 1 87 ? 5.795 2.692 -10.629 1.00 91.69 87 VAL A CA 1
ATOM 664 C C . VAL A 1 87 ? 6.862 1.681 -11.037 1.00 91.69 87 VAL A C 1
ATOM 666 O O . VAL A 1 87 ? 7.156 1.571 -12.222 1.00 91.69 87 VAL A O 1
ATOM 669 N N . MET A 1 88 ? 7.388 0.878 -10.107 1.00 92.69 88 MET A N 1
ATOM 670 C CA . MET A 1 88 ? 8.345 -0.182 -10.447 1.00 92.69 88 MET A CA 1
ATOM 671 C C . MET A 1 88 ? 7.771 -1.189 -11.453 1.00 92.69 88 MET A C 1
ATOM 673 O O . MET A 1 88 ? 8.453 -1.517 -12.422 1.00 92.69 88 MET A O 1
ATOM 677 N N . TYR A 1 89 ? 6.508 -1.596 -11.299 1.00 93.88 89 TYR A N 1
ATOM 678 C CA . TYR A 1 89 ? 5.804 -2.421 -12.286 1.00 93.88 89 TYR A CA 1
ATOM 679 C C . TYR A 1 89 ? 5.754 -1.765 -13.677 1.00 93.88 89 TYR A C 1
ATOM 681 O O . TYR A 1 89 ? 6.070 -2.400 -14.689 1.00 93.88 89 TYR A O 1
ATOM 689 N N . ILE A 1 90 ? 5.418 -0.472 -13.741 1.00 94.56 90 ILE A N 1
ATOM 690 C CA . ILE A 1 90 ? 5.405 0.299 -14.994 1.00 94.56 90 ILE A CA 1
ATOM 691 C C . ILE A 1 90 ? 6.801 0.332 -15.627 1.00 94.56 90 ILE A C 1
ATOM 693 O O . ILE A 1 90 ? 6.936 0.077 -16.826 1.00 94.56 90 ILE A O 1
ATOM 697 N N . LEU A 1 91 ? 7.841 0.614 -14.837 1.00 94.12 91 LEU A N 1
ATOM 698 C CA . LEU A 1 91 ? 9.224 0.659 -15.314 1.00 94.12 91 LEU A CA 1
ATOM 699 C C . LEU A 1 91 ? 9.662 -0.700 -15.871 1.00 94.12 91 LEU A C 1
ATOM 701 O O . LEU A 1 91 ? 10.191 -0.773 -16.979 1.00 94.12 91 LEU A O 1
ATOM 705 N N . GLU A 1 92 ? 9.393 -1.784 -15.147 1.00 93.75 92 GLU A N 1
ATOM 706 C CA . GLU A 1 92 ? 9.752 -3.149 -15.548 1.00 93.75 92 GLU A CA 1
ATOM 707 C C . GLU A 1 92 ? 8.950 -3.670 -16.751 1.00 93.75 92 GLU A C 1
ATOM 709 O O . GLU A 1 92 ? 9.368 -4.630 -17.399 1.00 93.75 92 GLU A O 1
ATOM 714 N N . SER A 1 93 ? 7.862 -2.991 -17.124 1.00 94.19 93 SER A N 1
ATOM 715 C CA . SER A 1 93 ? 7.104 -3.260 -18.352 1.00 94.19 93 SER A CA 1
ATOM 716 C C . SER A 1 93 ? 7.735 -2.623 -19.605 1.00 94.19 93 SER A C 1
ATOM 718 O O . SER A 1 93 ? 7.514 -3.086 -20.729 1.00 94.19 93 SER A O 1
ATOM 720 N N . VAL A 1 94 ? 8.577 -1.591 -19.448 1.00 96.00 94 VAL A N 1
ATOM 721 C CA . VAL A 1 94 ? 9.213 -0.866 -20.569 1.00 96.00 94 VAL A CA 1
ATOM 722 C C . VAL A 1 94 ? 10.061 -1.758 -21.487 1.00 96.00 94 VAL A C 1
ATOM 724 O O . VAL A 1 94 ? 9.971 -1.576 -22.702 1.00 96.00 94 VAL A O 1
ATOM 727 N N . PRO A 1 95 ? 10.860 -2.734 -21.011 1.00 95.69 95 PRO A N 1
ATOM 728 C CA . PRO A 1 95 ? 11.622 -3.615 -21.897 1.00 95.69 95 PRO A CA 1
ATOM 729 C C . PRO A 1 95 ? 10.762 -4.367 -22.922 1.00 95.69 95 PRO A C 1
ATOM 731 O O . PRO A 1 95 ? 11.171 -4.511 -24.076 1.00 95.69 95 PRO A O 1
ATOM 734 N N . ALA A 1 96 ? 9.562 -4.816 -22.537 1.00 93.69 96 ALA A N 1
ATOM 735 C CA . ALA A 1 96 ? 8.633 -5.474 -23.455 1.00 93.69 96 ALA A CA 1
ATOM 736 C C . ALA A 1 96 ? 8.094 -4.489 -24.506 1.00 93.69 96 ALA A C 1
ATOM 738 O O . ALA A 1 96 ? 8.069 -4.811 -25.697 1.00 93.69 96 ALA A O 1
ATOM 739 N N . LEU A 1 97 ? 7.758 -3.265 -24.086 1.00 94.44 97 LEU A N 1
ATOM 740 C CA . LEU A 1 97 ? 7.351 -2.183 -24.985 1.00 94.44 97 LEU A CA 1
ATOM 741 C C . LEU A 1 97 ? 8.466 -1.825 -25.982 1.00 94.44 97 LEU A C 1
ATOM 743 O O . LEU A 1 97 ? 8.211 -1.733 -27.179 1.00 94.44 97 LEU A O 1
ATOM 747 N N . VAL A 1 98 ? 9.708 -1.684 -25.516 1.00 96.75 98 VAL A N 1
ATOM 748 C CA . VAL A 1 98 ? 10.877 -1.397 -26.365 1.00 96.75 98 VAL A CA 1
ATOM 749 C C . VAL A 1 98 ? 11.157 -2.544 -27.336 1.00 96.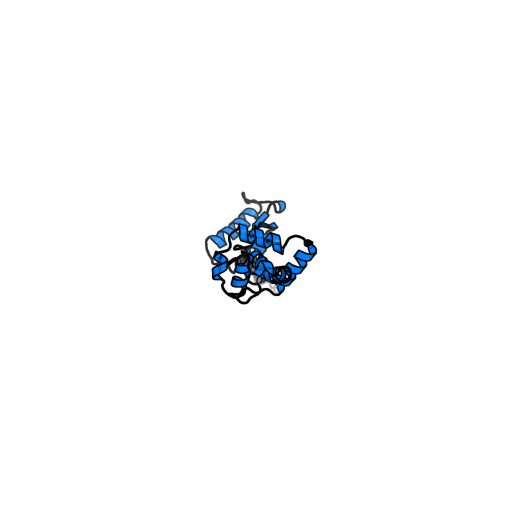75 98 VAL A C 1
ATOM 751 O O . VAL A 1 98 ? 11.527 -2.298 -28.479 1.00 96.75 98 VAL A O 1
ATOM 754 N N . LYS A 1 99 ? 10.943 -3.803 -26.939 1.00 96.19 99 LYS A N 1
ATOM 755 C CA . LYS A 1 99 ? 11.060 -4.944 -27.860 1.00 96.19 99 LYS A CA 1
ATOM 756 C C . LYS A 1 99 ? 10.046 -4.857 -29.007 1.00 96.19 99 LYS A C 1
ATOM 758 O O . LYS A 1 99 ? 10.387 -5.204 -30.135 1.00 96.19 99 LYS A O 1
ATOM 763 N N . ALA A 1 100 ? 8.824 -4.404 -28.727 1.00 94.31 100 ALA A N 1
ATOM 764 C CA . ALA A 1 100 ? 7.792 -4.182 -29.740 1.00 94.31 100 ALA A CA 1
ATOM 765 C C . ALA A 1 100 ? 8.018 -2.900 -30.567 1.00 94.31 100 ALA A C 1
ATOM 767 O O . ALA A 1 100 ? 7.615 -2.850 -31.727 1.00 94.31 100 ALA A O 1
ATOM 768 N N . LYS A 1 101 ? 8.663 -1.884 -29.981 1.00 95.31 101 LYS A N 1
ATOM 769 C CA . LYS A 1 101 ? 8.935 -0.564 -30.572 1.00 95.31 101 LYS A CA 1
ATOM 770 C C . LYS A 1 101 ? 10.397 -0.147 -30.341 1.00 95.31 101 LYS A C 1
ATOM 772 O O . LYS A 1 101 ? 10.675 0.660 -29.443 1.00 95.31 101 LYS A O 1
ATOM 777 N N . PRO A 1 102 ? 11.355 -0.715 -31.101 1.00 97.31 102 PRO A N 1
ATOM 778 C CA . PRO A 1 102 ? 12.788 -0.540 -30.848 1.00 97.31 102 PRO A CA 1
ATOM 779 C C . PRO A 1 102 ? 13.274 0.913 -30.887 1.00 97.31 102 PRO A C 1
ATOM 781 O O . PRO A 1 102 ? 14.271 1.250 -30.245 1.00 97.31 102 PRO A O 1
ATOM 784 N N . GLU A 1 103 ? 12.577 1.791 -31.605 1.00 96.69 103 GLU A N 1
ATOM 785 C CA . GLU A 1 103 ? 12.860 3.224 -31.673 1.00 96.69 103 GLU A CA 1
ATOM 786 C C . GLU A 1 103 ? 12.791 3.914 -30.303 1.00 96.69 103 GLU A C 1
ATOM 788 O O . GLU A 1 103 ? 13.540 4.862 -30.056 1.00 96.69 103 GLU A O 1
ATOM 793 N N . LEU A 1 104 ? 11.970 3.402 -29.377 1.00 96.50 104 LEU A N 1
ATOM 794 C CA . LEU A 1 104 ? 11.820 3.966 -28.034 1.00 96.50 104 LEU A CA 1
ATOM 795 C C . LEU A 1 104 ? 13.084 3.812 -27.186 1.00 96.50 104 LEU A C 1
ATOM 797 O O . LEU A 1 104 ? 13.303 4.615 -26.285 1.00 96.50 104 LEU A O 1
ATOM 801 N N . ALA A 1 105 ? 13.968 2.858 -27.501 1.00 96.38 105 ALA A N 1
ATOM 802 C CA . ALA A 1 105 ? 15.207 2.634 -26.750 1.00 96.38 105 ALA A CA 1
ATOM 803 C C . ALA A 1 105 ? 16.127 3.869 -26.684 1.00 96.38 105 ALA A C 1
ATOM 805 O O . ALA A 1 105 ? 16.997 3.940 -25.819 1.00 96.38 105 ALA A O 1
ATOM 806 N N . LYS A 1 106 ? 15.955 4.826 -27.607 1.00 96.56 106 LYS A N 1
ATOM 807 C CA . LYS A 1 106 ? 16.752 6.060 -27.713 1.00 96.56 106 LYS A CA 1
ATOM 808 C C . LYS A 1 106 ? 15.995 7.317 -27.267 1.00 96.56 106 LYS A C 1
ATOM 810 O O . LYS A 1 106 ? 16.511 8.417 -27.437 1.00 96.56 106 LYS A O 1
ATOM 815 N N . VAL A 1 107 ? 14.774 7.174 -26.751 1.00 95.75 107 VAL A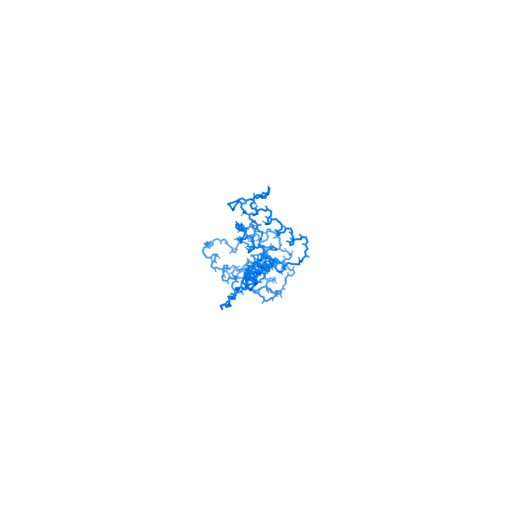 N 1
ATOM 816 C CA . VAL A 1 107 ? 13.865 8.292 -26.462 1.00 95.75 107 VAL A CA 1
ATOM 817 C C . VAL A 1 107 ? 13.527 8.325 -24.974 1.00 95.75 107 VAL A C 1
ATOM 819 O O . VAL A 1 107 ? 13.140 7.312 -24.397 1.00 95.75 107 VAL A O 1
ATOM 822 N N . ALA A 1 108 ? 13.608 9.502 -24.354 1.00 93.94 108 ALA A N 1
ATOM 823 C CA . ALA A 1 108 ? 13.163 9.692 -22.978 1.00 93.94 108 ALA A CA 1
ATOM 824 C C . ALA A 1 108 ? 11.613 9.684 -22.863 1.00 93.94 108 ALA A C 1
ATOM 826 O O . ALA A 1 108 ? 10.905 10.173 -23.758 1.00 93.94 108 ALA A O 1
ATOM 827 N N . PRO A 1 109 ? 11.047 9.144 -21.768 1.00 96.00 109 PRO A N 1
ATOM 828 C CA . PRO A 1 109 ? 11.745 8.594 -20.600 1.00 96.00 109 PRO A CA 1
ATOM 829 C C . PRO A 1 109 ? 12.191 7.125 -20.740 1.00 96.00 109 PRO A C 1
ATOM 831 O O . PRO A 1 109 ? 12.879 6.625 -19.859 1.00 96.00 109 PRO A O 1
ATOM 834 N N . TYR A 1 110 ? 11.863 6.421 -21.829 1.00 97.06 110 TYR A N 1
ATOM 835 C CA . TYR A 1 110 ? 12.148 4.983 -21.981 1.00 97.06 110 TYR A CA 1
ATOM 836 C C . TYR A 1 110 ? 13.639 4.638 -21.902 1.00 97.06 110 TYR A C 1
ATOM 838 O O . TYR A 1 110 ? 14.005 3.681 -21.223 1.00 97.06 110 TYR A O 1
ATOM 846 N N . SER A 1 111 ? 14.510 5.420 -22.548 1.00 94.88 111 SER A N 1
ATOM 847 C CA . SER A 1 111 ? 15.964 5.233 -22.450 1.00 94.88 111 SER A CA 1
ATOM 848 C C . SER A 1 111 ? 16.456 5.352 -21.003 1.00 94.88 111 SER A C 1
ATOM 850 O O . SER A 1 111 ? 17.240 4.516 -20.561 1.00 94.88 111 SER A O 1
ATOM 852 N N . THR A 1 112 ? 15.925 6.317 -20.242 1.00 94.69 112 THR A N 1
ATOM 853 C CA . THR A 1 112 ? 16.208 6.495 -18.809 1.00 94.69 112 THR A CA 1
ATOM 854 C C . THR A 1 112 ? 15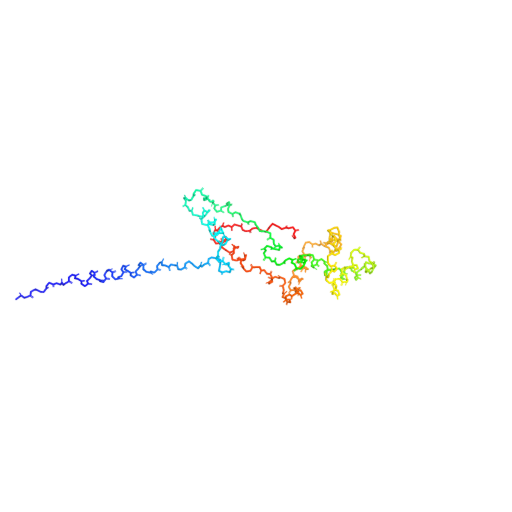.761 5.276 -18.003 1.00 94.69 112 THR A C 1
ATOM 856 O O . THR A 1 112 ? 16.498 4.794 -17.147 1.00 94.69 112 THR A O 1
ATOM 859 N N . VAL A 1 113 ? 14.585 4.714 -18.301 1.00 95.94 113 VAL A N 1
ATOM 860 C CA . VAL A 1 113 ? 14.114 3.483 -17.644 1.00 95.94 113 VAL A CA 1
ATOM 861 C C . VAL A 1 113 ? 15.054 2.309 -17.912 1.00 95.94 113 VAL A C 1
ATOM 863 O O . VAL A 1 113 ? 15.399 1.574 -16.989 1.00 95.94 113 VAL A O 1
ATOM 866 N N . LEU A 1 114 ? 15.532 2.144 -19.147 1.00 95.25 114 LEU A N 1
ATOM 867 C CA . LEU A 1 114 ? 16.492 1.084 -19.468 1.00 95.25 114 LEU A CA 1
ATOM 868 C C . LEU A 1 114 ? 17.814 1.237 -18.697 1.00 95.25 114 LEU A C 1
ATOM 870 O O . LEU A 1 114 ? 18.440 0.229 -18.373 1.00 95.25 114 LEU A O 1
ATOM 874 N N . GLU A 1 115 ? 18.249 2.461 -18.397 1.00 93.06 115 GLU A N 1
ATOM 875 C CA . GLU A 1 115 ? 19.421 2.728 -17.548 1.00 93.06 115 GLU A CA 1
ATOM 876 C C . GLU A 1 115 ? 19.149 2.379 -16.076 1.00 93.06 115 GLU A C 1
ATOM 878 O O . GLU A 1 115 ? 19.957 1.685 -15.451 1.00 93.06 115 GLU A O 1
ATOM 883 N N . ILE A 1 116 ? 17.978 2.763 -15.552 1.00 92.19 116 ILE A N 1
ATOM 884 C CA . ILE A 1 116 ? 17.525 2.417 -14.193 1.00 92.19 116 ILE A CA 1
ATOM 885 C C . ILE A 1 116 ? 17.531 0.898 -13.995 1.00 92.19 116 ILE A C 1
ATOM 887 O O . ILE A 1 116 ? 18.117 0.394 -13.033 1.00 92.19 116 ILE A O 1
ATOM 891 N N . LEU A 1 117 ? 16.936 0.154 -14.933 1.00 91.12 117 LEU A N 1
ATOM 892 C CA . LEU A 1 117 ? 16.834 -1.308 -14.865 1.00 91.12 117 LEU A CA 1
ATOM 893 C C . LEU A 1 117 ? 18.187 -2.018 -15.037 1.00 91.12 117 LEU A C 1
ATOM 895 O O . LEU A 1 117 ? 18.354 -3.139 -14.559 1.00 91.12 117 LEU A O 1
ATOM 899 N N . LYS A 1 118 ? 19.177 -1.370 -15.665 1.00 91.56 118 LYS A N 1
ATOM 900 C CA . LYS A 1 118 ? 20.566 -1.864 -15.733 1.00 91.56 118 LYS A CA 1
ATOM 901 C C . LYS A 1 118 ? 21.366 -1.609 -14.455 1.00 91.56 118 LYS A C 1
ATOM 903 O O . LYS A 1 118 ? 22.455 -2.160 -14.315 1.00 91.56 118 LYS A O 1
ATOM 908 N N . GLY A 1 119 ? 20.838 -0.813 -13.525 1.00 85.69 119 GLY A N 1
ATOM 909 C CA . GLY A 1 119 ? 21.422 -0.608 -12.202 1.00 85.69 119 GLY A CA 1
ATOM 910 C C . GLY A 1 119 ? 21.638 0.849 -11.797 1.00 85.69 119 GLY A C 1
ATOM 911 O O . GLY A 1 119 ? 21.972 1.071 -10.632 1.00 85.69 119 GLY A O 1
ATOM 912 N N . ASP A 1 120 ? 21.417 1.837 -12.677 1.00 85.31 120 ASP A N 1
ATOM 913 C CA . ASP A 1 120 ? 21.499 3.261 -12.304 1.00 85.31 120 ASP A CA 1
ATOM 914 C C . ASP A 1 120 ? 20.236 3.708 -11.553 1.00 85.31 120 ASP A C 1
ATOM 916 O O . ASP A 1 120 ? 19.393 4.452 -12.049 1.00 85.31 120 ASP A O 1
ATOM 920 N N . ARG A 1 121 ? 20.073 3.236 -10.316 1.00 78.56 121 ARG A N 1
ATOM 921 C CA . ARG A 1 121 ? 18.892 3.570 -9.504 1.00 78.56 121 ARG A CA 1
ATOM 922 C C . ARG A 1 121 ? 18.804 5.042 -9.135 1.00 78.56 121 ARG A C 1
ATOM 924 O O . ARG A 1 121 ? 17.706 5.526 -8.883 1.00 78.56 121 ARG A O 1
ATOM 931 N N . ALA A 1 122 ? 19.926 5.759 -9.114 1.00 83.69 122 ALA A N 1
ATOM 932 C CA . ALA A 1 122 ? 19.915 7.196 -8.868 1.00 83.69 122 ALA A CA 1
ATOM 933 C C . ALA A 1 122 ? 19.184 7.950 -9.993 1.00 83.69 122 ALA A C 1
ATOM 935 O O . ALA A 1 122 ? 18.603 9.005 -9.743 1.00 83.69 122 ALA A O 1
ATOM 936 N N . ALA A 1 123 ? 19.128 7.387 -11.207 1.00 86.25 123 ALA A N 1
ATOM 937 C CA . ALA A 1 123 ? 18.362 7.955 -12.311 1.00 86.25 123 ALA A CA 1
ATOM 938 C C . ALA A 1 123 ? 16.841 7.942 -12.095 1.00 86.25 123 ALA A C 1
ATOM 940 O O . ALA A 1 123 ? 16.153 8.690 -12.784 1.00 86.25 123 ALA A O 1
ATOM 941 N N . ILE A 1 124 ? 16.308 7.193 -11.118 1.00 87.38 124 ILE A N 1
ATOM 942 C CA . ILE A 1 124 ? 14.885 7.280 -10.740 1.00 87.38 124 ILE A CA 1
ATOM 943 C C . ILE A 1 124 ? 14.521 8.721 -10.357 1.00 87.38 124 ILE A C 1
ATOM 945 O O . ILE A 1 124 ? 13.467 9.207 -10.751 1.00 87.38 124 ILE A O 1
ATOM 949 N N . ALA A 1 125 ? 15.425 9.444 -9.686 1.00 86.56 125 ALA A N 1
ATOM 950 C CA . ALA A 1 125 ? 15.213 10.841 -9.305 1.00 86.56 125 ALA A CA 1
ATOM 951 C C . ALA A 1 125 ? 15.130 11.812 -10.501 1.00 86.56 125 ALA A C 1
ATOM 953 O O . ALA A 1 125 ? 14.774 12.973 -10.321 1.00 86.56 125 ALA A O 1
ATOM 954 N N . LYS A 1 126 ? 15.476 11.363 -11.717 1.00 88.06 126 LYS A N 1
ATOM 955 C CA . LYS A 1 126 ? 15.363 12.155 -12.951 1.00 88.06 126 LYS A CA 1
ATOM 956 C C . LYS A 1 126 ? 13.973 12.051 -13.587 1.00 88.06 126 LYS A C 1
ATOM 958 O O . LYS A 1 126 ? 13.686 12.830 -14.490 1.00 88.06 126 LYS A O 1
ATOM 963 N N . LEU A 1 127 ? 13.145 11.085 -13.174 1.00 90.62 127 LEU A N 1
ATOM 964 C CA . LEU A 1 127 ? 11.796 10.913 -13.709 1.00 90.62 127 LEU A CA 1
ATOM 965 C C . LEU A 1 127 ? 10.860 11.949 -13.087 1.00 90.62 127 LEU A C 1
ATOM 967 O O . LEU A 1 127 ? 10.711 12.019 -11.868 1.00 90.62 127 LEU A O 1
ATOM 971 N N . THR A 1 128 ? 10.227 12.752 -13.936 1.00 91.75 128 THR A N 1
ATOM 972 C CA . THR A 1 128 ? 9.204 13.717 -13.519 1.00 91.75 128 THR A CA 1
ATOM 973 C C . THR A 1 128 ? 7.819 13.069 -13.493 1.00 91.75 128 THR A C 1
ATOM 975 O O . THR A 1 128 ? 7.609 12.015 -14.091 1.00 91.75 128 THR A O 1
ATOM 978 N N . LEU A 1 129 ? 6.836 13.701 -12.843 1.00 90.00 129 LEU A N 1
ATOM 979 C CA . LEU A 1 129 ? 5.457 13.197 -12.861 1.00 90.00 129 LEU A CA 1
ATOM 980 C C . LEU A 1 129 ? 4.902 13.030 -14.298 1.00 90.00 129 LEU A C 1
ATOM 982 O O . LEU A 1 129 ? 4.401 11.947 -14.594 1.00 90.00 129 LEU A O 1
ATOM 986 N N . PRO A 1 130 ? 5.083 13.989 -15.234 1.00 95.12 130 PRO A N 1
ATOM 987 C CA . PRO A 1 130 ? 4.716 13.780 -16.639 1.00 95.12 130 PRO A CA 1
ATOM 988 C C . PRO A 1 130 ? 5.427 12.599 -17.317 1.00 95.12 130 PRO A C 1
ATOM 990 O O . PRO A 1 130 ? 4.850 11.952 -18.193 1.00 95.12 130 PRO A O 1
ATOM 993 N N . ASP A 1 131 ? 6.672 12.291 -16.933 1.00 94.62 131 ASP A N 1
ATOM 994 C CA . ASP A 1 131 ? 7.365 11.104 -17.445 1.00 94.62 131 ASP A CA 1
ATOM 995 C C . ASP A 1 131 ? 6.691 9.822 -16.954 1.00 94.62 131 ASP A C 1
ATOM 997 O O . ASP A 1 131 ? 6.479 8.905 -17.748 1.00 94.62 131 ASP A O 1
ATOM 1001 N N . LEU A 1 132 ? 6.329 9.766 -15.669 1.00 92.06 132 LEU A N 1
ATOM 1002 C CA . LEU A 1 132 ? 5.619 8.630 -15.078 1.00 92.06 132 LEU A CA 1
ATOM 1003 C C . LEU A 1 132 ? 4.239 8.438 -15.715 1.00 92.06 132 LEU A C 1
ATOM 1005 O O . LEU A 1 132 ? 3.894 7.316 -16.078 1.00 92.06 132 LEU A O 1
ATOM 1009 N N . GLU A 1 133 ? 3.492 9.519 -15.939 1.00 92.00 133 GLU A N 1
ATOM 1010 C CA . GLU A 1 133 ? 2.211 9.483 -16.655 1.00 92.00 133 GLU A CA 1
ATOM 1011 C C . GLU A 1 133 ? 2.383 8.965 -18.086 1.00 92.00 133 GLU A C 1
ATOM 1013 O O . GLU A 1 133 ? 1.651 8.078 -18.523 1.00 92.00 133 GLU A O 1
ATOM 1018 N N . LYS A 1 134 ? 3.387 9.457 -18.823 1.00 94.94 134 LYS A N 1
ATOM 1019 C CA . LYS A 1 134 ? 3.690 8.984 -20.183 1.00 94.94 134 LYS A CA 1
ATOM 1020 C C . LYS A 1 134 ? 4.055 7.499 -20.196 1.00 94.94 134 LYS A C 1
ATOM 1022 O O . LYS A 1 134 ? 3.620 6.770 -21.090 1.00 94.94 134 LYS A O 1
ATOM 1027 N N . LEU A 1 135 ? 4.844 7.042 -19.226 1.00 95.44 135 LEU A N 1
ATOM 1028 C CA . LEU A 1 135 ? 5.197 5.631 -19.074 1.00 95.44 135 LEU A CA 1
ATOM 1029 C C . LEU A 1 135 ? 3.951 4.790 -18.790 1.00 95.44 135 LEU A C 1
ATOM 1031 O O . LEU A 1 135 ? 3.691 3.856 -19.540 1.00 95.44 135 LEU A O 1
ATOM 1035 N N . ALA A 1 136 ? 3.136 5.172 -17.805 1.00 92.44 136 ALA A N 1
ATOM 1036 C CA . ALA A 1 136 ? 1.888 4.488 -17.473 1.00 92.44 136 ALA A CA 1
ATOM 1037 C C . ALA A 1 136 ? 0.942 4.414 -18.681 1.00 92.44 136 ALA A C 1
ATOM 1039 O O . ALA A 1 136 ? 0.445 3.347 -19.033 1.00 92.44 136 ALA A O 1
ATOM 1040 N N . MET A 1 137 ? 0.751 5.531 -19.385 1.00 92.69 137 MET A N 1
ATOM 1041 C CA . MET A 1 137 ? -0.101 5.587 -20.571 1.00 92.69 137 MET A CA 1
ATOM 1042 C C . MET A 1 137 ? 0.386 4.657 -21.681 1.00 92.69 137 MET A C 1
ATOM 1044 O O . MET A 1 137 ? -0.421 4.076 -22.401 1.00 92.69 137 MET A O 1
ATOM 1048 N N . THR A 1 138 ? 1.695 4.505 -21.851 1.00 93.06 138 THR A N 1
ATOM 1049 C CA . THR A 1 138 ? 2.254 3.708 -22.952 1.00 93.06 138 THR A CA 1
ATOM 1050 C C . THR A 1 138 ? 2.411 2.230 -22.630 1.00 93.06 138 THR A C 1
ATOM 1052 O O . THR A 1 138 ? 2.461 1.429 -23.564 1.00 93.06 138 THR A O 1
ATOM 1055 N N . THR A 1 139 ? 2.455 1.853 -21.351 1.00 90.31 139 THR A N 1
ATOM 1056 C CA . THR A 1 139 ? 2.556 0.452 -20.922 1.00 90.31 139 THR A CA 1
ATOM 1057 C C . THR A 1 139 ? 1.220 -0.151 -20.496 1.00 90.31 139 THR A C 1
ATOM 1059 O O . THR A 1 139 ? 1.051 -1.357 -20.646 1.00 90.31 139 THR A O 1
ATOM 1062 N N . LEU A 1 140 ? 0.272 0.649 -19.995 1.00 89.56 140 LEU A N 1
ATOM 1063 C CA . LEU A 1 140 ? -0.953 0.140 -19.360 1.00 89.56 140 LEU A CA 1
ATOM 1064 C C . LEU A 1 140 ? -2.236 0.359 -20.176 1.00 89.56 140 LEU A C 1
ATOM 1066 O O . LEU A 1 140 ? -3.289 -0.152 -19.803 1.00 89.56 140 LEU A O 1
ATOM 1070 N N . THR A 1 141 ? -2.196 1.116 -21.277 1.00 88.06 141 THR A N 1
ATOM 1071 C CA . THR A 1 141 ? -3.399 1.365 -22.094 1.00 88.06 141 THR A CA 1
ATOM 1072 C C . THR A 1 141 ? -3.556 0.360 -23.232 1.00 88.06 141 THR A C 1
ATOM 1074 O O . THR A 1 141 ? -2.599 -0.253 -23.697 1.00 88.06 141 THR A O 1
ATOM 1077 N N . GLY A 1 142 ? -4.797 0.180 -23.692 1.00 87.94 142 GLY A N 1
ATOM 1078 C CA . GLY A 1 142 ? -5.122 -0.737 -24.791 1.00 87.94 142 GLY A CA 1
ATOM 1079 C C . GLY A 1 142 ? -5.261 -2.208 -24.383 1.00 87.94 142 GLY A C 1
ATOM 1080 O O . GLY A 1 142 ? -5.574 -3.034 -25.237 1.00 87.94 142 GLY A O 1
ATOM 1081 N N . MET A 1 143 ? -5.082 -2.535 -23.099 1.00 90.00 143 MET A N 1
ATOM 1082 C CA . MET A 1 143 ? -5.361 -3.858 -22.533 1.00 90.00 143 MET A CA 1
ATOM 1083 C C . MET A 1 143 ? -6.704 -3.900 -21.798 1.00 90.00 143 MET A C 1
ATOM 1085 O O . MET A 1 143 ? -7.215 -2.880 -21.334 1.00 90.00 143 MET A O 1
ATOM 1089 N N . SER A 1 144 ? -7.284 -5.098 -21.694 1.00 94.50 144 SER A N 1
ATOM 1090 C CA . SER A 1 144 ? -8.467 -5.318 -20.860 1.00 94.50 144 SER A CA 1
ATOM 1091 C C . SER A 1 144 ? -8.101 -5.287 -19.372 1.00 94.50 144 SER A C 1
ATOM 1093 O O . SER A 1 144 ? -6.963 -5.578 -18.999 1.00 94.50 144 SER A O 1
ATOM 1095 N N . VAL A 1 145 ? -9.082 -5.005 -18.512 1.00 94.69 145 VAL A N 1
ATOM 1096 C CA . VAL A 1 145 ? -8.904 -5.047 -17.050 1.00 94.69 145 VAL A CA 1
ATOM 1097 C C . VAL A 1 145 ? -8.478 -6.440 -16.571 1.00 94.69 145 VAL A C 1
ATOM 1099 O O . VAL A 1 145 ? -7.651 -6.549 -15.666 1.00 94.69 145 VAL A O 1
ATOM 1102 N N . ASP A 1 146 ? -8.982 -7.504 -17.199 1.00 95.94 146 ASP A N 1
ATOM 1103 C CA . ASP A 1 146 ? -8.613 -8.882 -16.862 1.00 95.94 146 ASP A CA 1
ATOM 1104 C C . ASP A 1 146 ? -7.155 -9.183 -17.225 1.00 95.94 146 ASP A C 1
ATOM 1106 O O . ASP A 1 146 ? -6.430 -9.788 -16.433 1.00 95.94 146 ASP A O 1
ATOM 1110 N N . SER A 1 147 ? -6.703 -8.711 -18.392 1.00 93.62 147 SER A N 1
ATOM 1111 C CA . SER A 1 147 ? -5.305 -8.825 -18.824 1.00 93.62 147 SER A CA 1
ATOM 1112 C C . SER A 1 147 ? -4.375 -8.085 -17.866 1.00 93.62 147 SER A C 1
ATOM 1114 O O . SER A 1 147 ? -3.442 -8.691 -17.344 1.00 93.62 147 SER A O 1
ATOM 1116 N N . PHE A 1 148 ? -4.686 -6.821 -17.556 1.00 93.06 148 PHE A N 1
ATOM 1117 C CA . PHE A 1 148 ? -3.935 -6.031 -16.580 1.00 93.06 148 PHE A CA 1
ATOM 1118 C C . PHE A 1 148 ? -3.865 -6.737 -15.222 1.00 93.06 148 PHE A C 1
ATOM 1120 O O . PHE A 1 148 ? -2.792 -6.904 -14.649 1.00 93.06 148 PHE A O 1
ATOM 1127 N N . SER A 1 149 ? -5.008 -7.217 -14.726 1.00 94.81 149 SER A N 1
ATOM 1128 C CA . SER A 1 149 ? -5.091 -7.903 -13.436 1.00 94.81 149 SER A CA 1
ATOM 1129 C C . SER A 1 149 ? -4.256 -9.183 -13.402 1.00 94.81 149 SER A C 1
ATOM 1131 O O . SER A 1 149 ? -3.655 -9.497 -12.375 1.00 94.81 149 SER A O 1
ATOM 1133 N N . ALA A 1 150 ? -4.215 -9.944 -14.498 1.00 95.62 150 ALA A N 1
ATOM 1134 C CA . ALA A 1 150 ? -3.401 -11.151 -14.597 1.00 95.62 150 ALA A CA 1
ATOM 1135 C C . ALA A 1 150 ? -1.898 -10.828 -14.636 1.00 95.62 150 ALA A C 1
ATOM 1137 O O . ALA A 1 150 ? -1.118 -11.469 -13.930 1.00 95.62 150 ALA A O 1
ATOM 1138 N N . GLU A 1 151 ? -1.498 -9.820 -15.414 1.00 93.88 151 GLU A N 1
ATOM 1139 C CA . GLU A 1 151 ? -0.104 -9.376 -15.524 1.00 93.88 151 GLU A CA 1
ATOM 1140 C C . GLU A 1 151 ? 0.418 -8.803 -14.204 1.00 93.88 151 GLU A C 1
ATOM 1142 O O . GLU A 1 151 ? 1.466 -9.236 -13.724 1.00 93.88 151 GLU A O 1
ATOM 1147 N N . ALA A 1 152 ? -0.351 -7.926 -13.554 1.00 93.94 152 ALA A N 1
ATOM 1148 C CA . ALA A 1 152 ? 0.002 -7.352 -12.258 1.00 93.94 152 ALA A CA 1
ATOM 1149 C C . ALA A 1 152 ? 0.125 -8.427 -11.164 1.00 93.94 152 ALA A C 1
ATOM 1151 O O . ALA A 1 152 ? 1.072 -8.406 -10.379 1.00 93.94 152 ALA A O 1
ATOM 1152 N N . LYS A 1 153 ? -0.785 -9.414 -11.130 1.00 95.56 153 LYS A N 1
ATOM 1153 C CA . LYS A 1 153 ? -0.693 -10.555 -10.198 1.00 95.56 153 LYS A CA 1
ATOM 1154 C C . LYS A 1 153 ? 0.557 -11.389 -10.437 1.00 95.56 153 LYS A C 1
ATOM 1156 O O . LYS A 1 153 ? 1.216 -11.781 -9.476 1.00 95.56 153 LYS A O 1
ATOM 1161 N N . LYS A 1 154 ? 0.878 -11.666 -11.703 1.00 95.69 154 LYS A N 1
ATOM 1162 C CA . LYS A 1 154 ? 2.096 -12.396 -12.058 1.00 95.69 154 LYS A CA 1
ATOM 1163 C C . LYS A 1 154 ? 3.334 -11.623 -11.611 1.00 95.69 154 LYS A C 1
ATOM 1165 O O . LYS A 1 154 ? 4.207 -12.203 -10.975 1.00 95.69 154 LYS A O 1
ATOM 1170 N N . TRP A 1 155 ? 3.382 -10.324 -11.897 1.00 95.50 155 TRP A N 1
ATOM 1171 C CA . TRP A 1 155 ? 4.488 -9.474 -11.479 1.00 95.50 155 TRP A CA 1
ATOM 1172 C C . TRP A 1 155 ? 4.638 -9.456 -9.956 1.00 95.50 155 TRP A C 1
ATOM 1174 O O . TRP A 1 155 ? 5.716 -9.760 -9.464 1.00 95.50 155 TRP A O 1
ATOM 1184 N N . LEU A 1 156 ? 3.562 -9.226 -9.196 1.00 94.69 156 LEU A N 1
ATOM 1185 C CA . LEU A 1 156 ? 3.600 -9.229 -7.725 1.00 94.69 156 LEU A CA 1
ATOM 1186 C C . LEU A 1 156 ? 4.090 -10.557 -7.125 1.00 94.69 156 LEU A C 1
ATOM 1188 O O . LEU A 1 156 ? 4.696 -10.548 -6.056 1.00 94.69 156 LEU A O 1
ATOM 1192 N N . ALA A 1 157 ? 3.839 -11.689 -7.791 1.00 95.50 157 ALA A N 1
ATOM 1193 C CA . ALA A 1 157 ? 4.290 -13.003 -7.331 1.00 95.50 157 ALA A CA 1
ATOM 1194 C C . ALA A 1 157 ? 5.802 -13.235 -7.522 1.00 95.50 157 ALA A C 1
ATOM 1196 O O . ALA A 1 157 ? 6.399 -14.037 -6.802 1.00 95.50 157 ALA A O 1
ATOM 1197 N N . GLU A 1 158 ? 6.424 -12.559 -8.490 1.00 94.06 158 GLU A N 1
ATOM 1198 C CA . GLU A 1 158 ? 7.820 -12.782 -8.889 1.00 94.06 158 GLU A CA 1
ATOM 1199 C C . GLU A 1 158 ? 8.747 -11.627 -8.474 1.00 94.06 158 GLU A C 1
ATOM 1201 O O . GLU A 1 158 ? 9.914 -11.854 -8.131 1.00 94.06 158 GLU A O 1
ATOM 1206 N N . ALA A 1 159 ? 8.233 -10.397 -8.496 1.00 93.44 159 ALA A N 1
ATOM 1207 C CA . ALA A 1 159 ? 8.985 -9.173 -8.287 1.00 93.44 159 ALA A CA 1
ATOM 1208 C C . ALA A 1 159 ? 9.480 -9.063 -6.847 1.00 93.44 159 ALA A C 1
ATOM 1210 O O . ALA A 1 159 ? 8.741 -9.252 -5.877 1.00 93.44 159 ALA A O 1
ATOM 1211 N N . LYS A 1 160 ? 10.762 -8.727 -6.711 1.00 93.50 160 LYS A N 1
ATOM 1212 C CA . LYS A 1 160 ? 11.424 -8.566 -5.420 1.00 93.50 160 LYS A CA 1
ATOM 1213 C C . LYS A 1 160 ? 12.012 -7.183 -5.321 1.00 93.50 160 LYS A C 1
ATOM 1215 O O . LYS A 1 160 ? 12.718 -6.742 -6.227 1.00 93.50 160 LYS A O 1
ATOM 1220 N N . ASP A 1 161 ? 11.824 -6.572 -4.164 1.00 91.25 161 ASP A N 1
ATOM 1221 C CA . ASP A 1 161 ? 12.492 -5.326 -3.876 1.00 91.25 161 ASP A CA 1
ATOM 1222 C C . ASP A 1 161 ? 14.015 -5.525 -3.909 1.00 91.25 161 ASP A C 1
ATOM 1224 O O . ASP A 1 161 ? 14.561 -6.483 -3.335 1.00 91.25 161 ASP A O 1
ATOM 1228 N N . PRO A 1 162 ? 14.747 -4.621 -4.565 1.00 85.38 162 PRO A N 1
ATOM 1229 C CA . PRO A 1 162 ? 16.165 -4.812 -4.750 1.00 85.38 162 PRO A CA 1
ATOM 1230 C C . PRO A 1 162 ? 17.038 -4.536 -3.518 1.00 85.38 162 PRO A C 1
ATOM 1232 O O . PRO A 1 162 ? 18.198 -4.966 -3.532 1.00 85.38 162 PRO A O 1
ATOM 1235 N N . ARG A 1 163 ? 16.560 -3.800 -2.512 1.00 87.81 163 ARG A N 1
ATOM 1236 C CA . ARG A 1 163 ? 17.253 -3.546 -1.240 1.00 87.81 163 ARG A CA 1
ATOM 1237 C C . ARG A 1 163 ? 17.079 -4.731 -0.296 1.00 87.81 163 ARG A C 1
ATOM 1239 O O . ARG A 1 163 ? 18.079 -5.233 0.209 1.00 87.81 163 ARG A O 1
ATOM 1246 N N . TRP A 1 164 ? 15.846 -5.191 -0.085 1.00 92.19 164 TRP A N 1
ATOM 1247 C CA . TRP A 1 164 ? 15.539 -6.266 0.870 1.00 92.19 164 TRP A CA 1
ATOM 1248 C C . TRP A 1 164 ? 15.616 -7.671 0.269 1.00 92.19 164 TRP A C 1
ATOM 1250 O O . TRP A 1 164 ? 15.740 -8.637 1.016 1.00 92.19 164 TRP A O 1
ATOM 1260 N N . LYS A 1 165 ? 15.585 -7.809 -1.064 1.00 93.44 165 LYS A N 1
ATOM 1261 C CA . LYS A 1 165 ? 15.576 -9.104 -1.779 1.00 93.44 165 LYS A CA 1
ATOM 1262 C C . LYS A 1 165 ? 14.380 -9.992 -1.414 1.00 93.44 165 LYS A C 1
ATOM 1264 O O . LYS A 1 165 ? 14.458 -11.218 -1.505 1.00 93.44 165 LYS A O 1
ATOM 1269 N N . ARG A 1 166 ? 13.271 -9.369 -1.022 1.00 95.62 166 ARG A N 1
ATOM 1270 C CA . ARG A 1 166 ? 12.008 -10.013 -0.641 1.00 95.62 166 ARG A CA 1
ATOM 1271 C C . ARG A 1 166 ? 10.908 -9.596 -1.620 1.00 95.62 166 ARG A C 1
ATOM 1273 O O . ARG A 1 166 ? 11.024 -8.510 -2.192 1.00 95.62 166 ARG A O 1
ATOM 1280 N N . PRO A 1 167 ? 9.869 -10.422 -1.824 1.00 95.50 167 PRO A N 1
ATOM 1281 C CA . PRO A 1 167 ? 8.680 -10.002 -2.555 1.00 95.50 167 PRO A CA 1
ATOM 1282 C C . PRO A 1 167 ? 8.099 -8.708 -1.981 1.00 95.50 167 PRO A C 1
ATOM 1284 O O . PRO A 1 167 ? 8.073 -8.539 -0.761 1.00 95.50 167 PRO A O 1
ATOM 1287 N N . TYR A 1 168 ? 7.605 -7.814 -2.840 1.00 93.38 168 TYR A N 1
ATOM 1288 C CA . TYR A 1 168 ? 6.994 -6.550 -2.399 1.00 93.38 168 TYR A CA 1
ATOM 1289 C C . TYR A 1 168 ? 5.840 -6.771 -1.411 1.00 93.38 168 TYR A C 1
ATOM 1291 O O . TYR A 1 168 ? 5.700 -6.035 -0.438 1.00 93.38 168 TYR A O 1
ATOM 1299 N N . THR A 1 169 ? 5.072 -7.849 -1.589 1.00 94.06 169 THR A N 1
ATOM 1300 C CA . THR A 1 169 ? 3.960 -8.239 -0.704 1.00 94.06 169 THR A CA 1
ATOM 1301 C C . THR A 1 169 ? 4.387 -8.601 0.718 1.00 94.06 169 THR A C 1
ATOM 1303 O O . THR A 1 169 ? 3.539 -8.710 1.596 1.00 94.06 169 THR A O 1
ATOM 1306 N N . GLU A 1 170 ? 5.680 -8.810 0.963 1.00 95.69 170 GLU A N 1
ATOM 1307 C CA . GLU A 1 170 ? 6.222 -9.070 2.298 1.00 95.69 170 GLU A CA 1
ATOM 1308 C C . GLU A 1 170 ? 6.802 -7.812 2.958 1.00 95.69 170 GLU A C 1
ATOM 1310 O O . GLU A 1 170 ? 7.128 -7.835 4.143 1.00 95.69 170 GLU A O 1
ATOM 1315 N N . LEU A 1 171 ? 6.912 -6.701 2.224 1.00 96.12 171 LEU A N 1
ATOM 1316 C CA . LEU A 1 171 ? 7.423 -5.420 2.725 1.00 96.12 171 LEU A CA 1
ATOM 1317 C C . LEU A 1 171 ? 6.327 -4.553 3.345 1.00 96.12 171 LEU A C 1
ATOM 1319 O O . LEU A 1 171 ? 6.323 -3.329 3.232 1.00 96.12 171 LEU A O 1
ATOM 1323 N N . THR A 1 172 ? 5.383 -5.209 4.003 1.00 96.81 172 THR A N 1
ATOM 1324 C CA . THR A 1 172 ? 4.293 -4.579 4.743 1.00 96.81 172 THR A CA 1
ATOM 1325 C C . THR A 1 172 ? 4.715 -4.248 6.168 1.00 96.81 172 THR A C 1
ATOM 1327 O O . THR A 1 172 ? 5.552 -4.940 6.752 1.00 96.81 172 THR A O 1
ATOM 1330 N N . TYR A 1 173 ? 4.072 -3.262 6.780 1.00 97.81 173 TYR A N 1
ATOM 1331 C CA . TYR A 1 173 ? 4.327 -2.920 8.174 1.00 97.81 173 TYR A CA 1
ATOM 1332 C C . TYR A 1 173 ? 3.482 -3.783 9.107 1.00 97.81 173 TYR A C 1
ATOM 1334 O O . TYR A 1 173 ? 2.270 -3.596 9.216 1.00 97.81 173 TYR A O 1
ATOM 1342 N N . LEU A 1 174 ? 4.132 -4.702 9.823 1.00 97.88 174 LEU A N 1
ATOM 1343 C CA . LEU A 1 174 ? 3.480 -5.542 10.833 1.00 97.88 174 LEU A CA 1
ATOM 1344 C C . LEU A 1 174 ? 2.640 -4.728 11.846 1.00 97.88 174 LEU A C 1
ATOM 1346 O O . LEU A 1 174 ? 1.474 -5.081 12.025 1.00 97.88 174 LEU A O 1
ATOM 1350 N N . PRO A 1 175 ? 3.122 -3.595 12.408 1.00 98.38 175 PRO A N 1
ATOM 1351 C CA . PRO A 1 175 ? 2.300 -2.762 13.293 1.00 98.38 175 PRO A CA 1
ATOM 1352 C C . PRO A 1 175 ? 0.985 -2.296 12.642 1.00 98.38 175 PRO A C 1
ATOM 1354 O O . PRO A 1 175 ? -0.052 -2.213 13.296 1.00 98.38 175 PRO A O 1
ATOM 1357 N N . MET A 1 176 ? 0.979 -2.029 11.336 1.00 98.56 176 MET A N 1
ATOM 1358 C CA . MET A 1 176 ? -0.226 -1.577 10.634 1.00 98.56 176 MET A CA 1
ATOM 1359 C C . MET A 1 176 ? -1.189 -2.727 10.324 1.00 98.56 176 MET A C 1
ATOM 1361 O O . MET A 1 176 ? -2.404 -2.530 10.353 1.00 98.56 176 MET A O 1
ATOM 1365 N N . GLN A 1 177 ? -0.685 -3.948 10.107 1.00 98.19 177 GLN A N 1
ATOM 1366 C CA . GLN A 1 177 ? -1.536 -5.142 10.023 1.00 98.19 177 GLN A CA 1
ATOM 1367 C C . GLN A 1 177 ? -2.287 -5.398 11.338 1.00 98.19 177 GLN A C 1
ATOM 1369 O O . GLN A 1 177 ? -3.458 -5.794 11.323 1.00 98.19 177 GLN A O 1
ATOM 1374 N N . GLU A 1 178 ? -1.632 -5.144 12.471 1.00 98.56 178 GLU A N 1
ATOM 1375 C CA . GLU A 1 178 ? -2.242 -5.227 13.800 1.00 98.56 178 GLU A CA 1
ATOM 1376 C C . GLU A 1 178 ? -3.343 -4.176 13.960 1.00 98.56 178 GLU A C 1
ATOM 1378 O O . GLU A 1 178 ? -4.459 -4.535 14.327 1.00 98.56 178 GLU A O 1
ATOM 1383 N N . VAL A 1 179 ? -3.102 -2.916 13.567 1.00 98.69 179 VAL A N 1
ATOM 1384 C CA . VAL A 1 179 ? -4.134 -1.856 13.574 1.00 98.69 179 VAL A CA 1
ATOM 1385 C C . VAL A 1 179 ? -5.347 -2.242 12.727 1.00 98.69 179 VAL A C 1
ATOM 1387 O O . VAL A 1 179 ? -6.480 -2.158 13.201 1.00 98.69 179 VAL A O 1
ATOM 1390 N N . LEU A 1 180 ? -5.136 -2.720 11.497 1.00 98.62 180 LEU A N 1
ATOM 1391 C CA . LEU A 1 180 ? -6.223 -3.176 10.622 1.00 98.62 180 LEU A CA 1
ATOM 1392 C C . LEU A 1 180 ? -7.017 -4.327 11.251 1.00 98.62 180 LEU A C 1
ATOM 1394 O O . LEU A 1 180 ? -8.238 -4.411 11.106 1.00 98.62 180 LEU A O 1
ATOM 1398 N N . THR A 1 181 ? -6.339 -5.247 11.931 1.00 98.38 181 THR A N 1
ATOM 1399 C CA . THR A 1 181 ? -6.977 -6.384 12.606 1.00 98.38 181 THR A CA 1
ATOM 1400 C C . THR A 1 181 ? -7.757 -5.933 13.835 1.00 98.38 181 THR A C 1
ATOM 1402 O O . THR A 1 181 ? -8.918 -6.311 13.983 1.00 98.38 181 THR A O 1
ATOM 1405 N N . TYR A 1 182 ? -7.174 -5.066 14.659 1.00 98.56 182 TYR A N 1
ATOM 1406 C CA . TYR A 1 182 ? -7.804 -4.512 15.852 1.00 98.56 182 TYR A CA 1
ATOM 1407 C C . TYR A 1 182 ? -9.054 -3.691 15.517 1.00 98.56 182 TYR A C 1
ATOM 1409 O O . TYR A 1 182 ? -10.106 -3.884 16.127 1.00 98.56 182 TYR A O 1
ATOM 1417 N N . LEU A 1 183 ? -8.989 -2.843 14.489 1.00 98.69 183 LEU A N 1
ATOM 1418 C CA . LEU A 1 183 ? -10.144 -2.083 14.010 1.00 98.69 183 LEU A CA 1
ATOM 1419 C C . LEU A 1 183 ? -11.268 -3.006 13.522 1.00 98.69 183 LEU A C 1
ATOM 1421 O O . LEU A 1 183 ? -12.418 -2.844 13.934 1.00 98.69 183 LEU A O 1
ATOM 1425 N N . ARG A 1 184 ? -10.952 -4.021 12.706 1.00 98.62 184 ARG A N 1
ATOM 1426 C CA . ARG A 1 184 ? -11.949 -4.995 12.219 1.00 98.62 184 ARG A CA 1
ATOM 1427 C C . ARG A 1 184 ? -12.573 -5.808 13.353 1.00 98.62 184 ARG A C 1
ATOM 1429 O O . ARG A 1 184 ? -13.785 -6.010 13.346 1.00 98.62 184 ARG A O 1
ATOM 1436 N N . ALA A 1 185 ? -11.784 -6.205 14.353 1.00 98.19 185 ALA A N 1
ATOM 1437 C CA . ALA A 1 185 ? -12.289 -6.862 15.562 1.00 98.19 185 ALA A CA 1
ATOM 1438 C C . ALA A 1 185 ? -13.281 -5.976 16.341 1.00 98.19 185 ALA A C 1
ATOM 1440 O O . ALA A 1 185 ? -14.168 -6.485 17.019 1.00 98.19 185 ALA A O 1
ATOM 1441 N N . ASN A 1 186 ? -13.184 -4.654 16.176 1.00 98.44 186 ASN A N 1
ATOM 1442 C CA . ASN A 1 186 ? -14.075 -3.652 16.759 1.00 98.44 186 ASN A CA 1
ATOM 1443 C C . ASN A 1 186 ? -15.151 -3.134 15.779 1.00 98.44 186 ASN A C 1
ATOM 1445 O O . ASN A 1 186 ? -15.742 -2.066 15.978 1.00 98.44 186 ASN A O 1
ATOM 1449 N N . ALA A 1 187 ? -15.447 -3.919 14.739 1.00 98.50 187 ALA A N 1
ATOM 1450 C CA . ALA A 1 187 ? -16.477 -3.670 13.731 1.00 98.50 187 ALA A CA 1
ATOM 1451 C C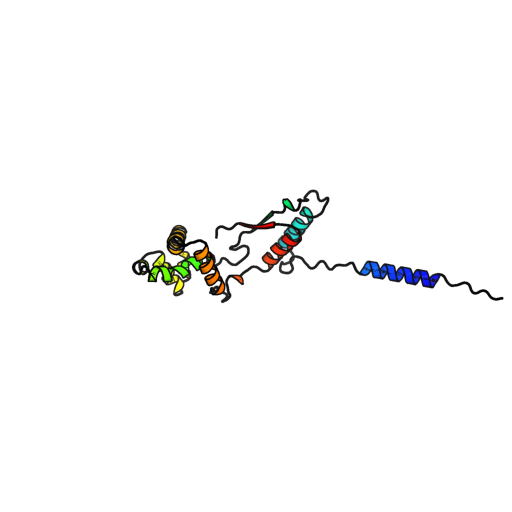 . ALA A 1 187 ? -16.254 -2.427 12.850 1.00 98.50 187 ALA A C 1
ATOM 1453 O O . ALA A 1 187 ? -17.206 -1.919 12.258 1.00 98.50 187 ALA A O 1
ATOM 1454 N N . TYR A 1 188 ? -15.012 -1.957 12.722 1.00 98.75 188 TYR A N 1
ATOM 1455 C CA . TYR A 1 188 ? -14.665 -0.995 11.682 1.00 98.75 188 TYR A CA 1
ATOM 1456 C C . TYR A 1 188 ? -14.580 -1.669 10.310 1.00 98.75 188 TYR A C 1
ATOM 1458 O O . TYR A 1 188 ? -14.027 -2.762 10.163 1.00 98.75 188 TYR A O 1
ATOM 1466 N N . LYS A 1 189 ? -15.056 -0.972 9.278 1.00 98.69 189 LYS A N 1
ATOM 1467 C CA . LYS A 1 189 ? -14.749 -1.271 7.876 1.00 98.69 189 LYS A CA 1
ATOM 1468 C C . LYS A 1 189 ? -13.476 -0.525 7.492 1.00 98.69 189 LYS A C 1
ATOM 1470 O O . LYS A 1 189 ? -13.446 0.704 7.534 1.00 98.69 189 LYS A O 1
ATOM 1475 N N . THR A 1 190 ? -12.442 -1.266 7.114 1.00 98.38 190 THR A N 1
ATOM 1476 C CA . THR A 1 190 ? -11.154 -0.713 6.680 1.00 98.38 190 THR A CA 1
ATOM 1477 C C . THR A 1 190 ? -11.126 -0.581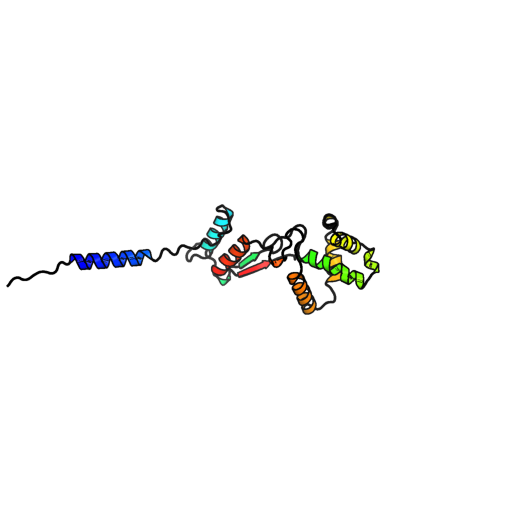 5.160 1.00 98.38 190 THR A C 1
ATOM 1479 O O . THR A 1 190 ? -11.298 -1.583 4.464 1.00 98.38 190 THR A O 1
ATOM 1482 N N . TRP A 1 191 ? -10.891 0.626 4.654 1.00 98.31 191 TRP A N 1
ATOM 1483 C CA . TRP A 1 191 ? -10.818 0.937 3.225 1.00 98.31 191 TRP A CA 1
ATOM 1484 C C . TRP A 1 191 ? -9.426 1.419 2.844 1.00 98.31 191 TRP A C 1
ATOM 1486 O O . TRP A 1 191 ? -8.801 2.148 3.612 1.00 98.31 191 TRP A O 1
ATOM 1496 N N . ILE A 1 192 ? -8.976 1.050 1.647 1.00 97.88 192 ILE A N 1
ATOM 1497 C CA . ILE A 1 192 ? -7.791 1.649 1.035 1.00 97.88 192 ILE A CA 1
ATOM 1498 C C . ILE A 1 192 ? -8.231 2.862 0.218 1.00 97.88 192 ILE A C 1
ATOM 1500 O O . ILE A 1 192 ? -9.138 2.755 -0.607 1.00 97.88 192 ILE A O 1
ATOM 1504 N N . VAL A 1 193 ? -7.604 4.006 0.470 1.00 97.62 193 VAL A N 1
ATOM 1505 C CA . VAL A 1 193 ? -7.781 5.259 -0.268 1.00 97.62 193 VAL A CA 1
ATOM 1506 C C . VAL A 1 193 ? -6.387 5.734 -0.647 1.00 97.62 193 VAL A C 1
ATOM 1508 O O . VAL A 1 193 ? -5.712 6.370 0.155 1.00 97.62 193 VAL A O 1
ATOM 1511 N N . THR A 1 194 ? -5.944 5.358 -1.844 1.00 93.69 194 THR A N 1
ATOM 1512 C CA . THR A 1 194 ? -4.568 5.562 -2.304 1.00 93.69 194 THR A CA 1
ATOM 1513 C C . THR A 1 194 ? -4.542 6.183 -3.698 1.00 93.69 194 THR A C 1
ATOM 1515 O O . THR A 1 194 ? -5.528 6.106 -4.434 1.00 93.69 194 THR A O 1
ATOM 1518 N N . GLY A 1 195 ? -3.438 6.857 -4.023 1.00 85.69 195 GLY A N 1
ATOM 1519 C CA . GLY A 1 195 ? -3.199 7.422 -5.353 1.00 85.69 195 GLY A CA 1
ATOM 1520 C C . GLY A 1 195 ? -2.577 6.435 -6.347 1.00 85.69 195 GLY A C 1
ATOM 1521 O O . GLY A 1 195 ? -2.554 6.747 -7.538 1.00 85.69 195 GLY A O 1
ATOM 1522 N N . GLY A 1 196 ? -2.061 5.301 -5.856 1.00 72.25 196 GLY A N 1
ATOM 1523 C CA . GLY A 1 196 ? -1.478 4.210 -6.646 1.00 72.25 196 GLY A CA 1
ATOM 1524 C C . GLY A 1 196 ? -2.454 3.096 -7.012 1.00 72.25 196 GLY A C 1
ATOM 1525 O O . GLY A 1 196 ? -3.655 3.179 -6.675 1.00 72.25 196 GLY A O 1
#

Radius of gyration: 29.46 Å; chains: 1; bounding box: 49×56×106 Å

InterPro domains:
  IPR023214 HAD superfamily [G3DSA:3.40.50.1000] (139-196)
  IPR036412 HAD-like superfamily [SSF56784] (51-196)

Foldseek 3Di:
DDDDDDDPVVVVVVVVVVVVVVVVPPPPVPPQLQVVDDPDDVSVVLVVLLCQQQDPPRPNHDPLVRQAAEFAPDPTFFDQPPHRPVLVLLLVQLVVLCVVVVVCCPPPPSVLSVVCVVPPVVSVVVQDPVRSVVSCCSRPPPDDPVVVVVSVVVCQVPDADPVVRHRRVVRTDPSVVSSVVSSVVSSHDYYYDYPD

pLDDT: mean 88.13, std 15.94, range [39.28, 98.75]

Organism: NCBI:txid2211374

Sequence (196 aa):
MTGTTPSFSAFTRFLALTALLALGMHAQAQTDPLPSWNDGPAKQAIITFVEETTTQGSPKFVPPAERIATFDQDGTLWVEHPMYSQVMYILESVPALVKAKPELAKVAPYSTVLEILKGDRAAIAKLTLPDLEKLAMTTLTGMSVDSFSAEAKKWLAEAKDPRWKRPYTELTYLPMQEVLTYLRANAYKTWIVTGG